Protein AF-A0A4D4MLA0-F1 (afdb_monomer_lite)

Foldseek 3Di:
DACVVDPPDQAEEEDQADVVLVVNVVSPHQAYEHEAQQFFWAHDDHGQVVRLLVLVVDPVNPHAYETEHLDDLVNQLVSVVSPHPGYDDDLLQCQAPVNVVVDDPCLNVVLCPAQLPQWDADPRGIFGDDPPDDPPPDTGRGGSNSVNNNVSCVPQNHPVRRVVSSVVSNVVSVVPDDDCFACPHPLNVQFVWGGSAEDDEDPPQQLALVNQLVCRVVGYEYEHECDQPALVSLLVSLVSNCVSQVLGAYHYDDDPPHDPNSRVSNVVSCVVSVGPGPNPPPPDDPDDDPPDDDDDDDDDDDDDDDD

Organism: Streptomyces avermitilis (NCBI:txid33903)

Structure (mmCIF, N/CA/C/O backbone):
data_AF-A0A4D4MLA0-F1
#
_entry.id   AF-A0A4D4MLA0-F1
#
loop_
_atom_site.group_PDB
_atom_site.id
_atom_site.type_symbol
_atom_site.label_atom_id
_atom_site.label_alt_id
_atom_site.label_comp_id
_atom_site.label_asym_id
_atom_site.label_entity_id
_atom_site.label_seq_id
_atom_site.pdbx_PDB_ins_code
_atom_site.Cartn_x
_atom_site.Cartn_y
_atom_site.Cartn_z
_atom_site.occupancy
_atom_site.B_iso_or_equiv
_atom_site.auth_seq_id
_atom_site.auth_comp_id
_atom_site.auth_asym_id
_atom_site.auth_atom_id
_atom_site.pdbx_PDB_model_num
ATOM 1 N N . MET A 1 1 ? 5.102 5.965 -30.347 1.00 66.56 1 MET A N 1
ATOM 2 C CA . MET A 1 1 ? 5.248 4.510 -30.502 1.00 66.56 1 MET A CA 1
ATOM 3 C C . MET A 1 1 ? 3.944 3.898 -30.041 1.00 66.56 1 MET A C 1
ATOM 5 O O . MET A 1 1 ? 3.522 4.174 -28.924 1.00 66.56 1 MET A O 1
ATOM 9 N N . HIS A 1 2 ? 3.252 3.224 -30.945 1.00 83.31 2 HIS A N 1
ATOM 10 C CA . HIS A 1 2 ? 1.935 2.640 -30.744 1.00 83.31 2 HIS A CA 1
ATOM 11 C C . HIS A 1 2 ? 2.099 1.139 -30.446 1.00 83.31 2 HIS A C 1
ATOM 13 O O . HIS A 1 2 ? 2.984 0.518 -31.027 1.00 83.31 2 HIS A O 1
ATOM 19 N N . PRO A 1 3 ? 1.276 0.512 -29.588 1.00 83.06 3 PRO A N 1
ATOM 20 C CA . PRO A 1 3 ? 1.289 -0.942 -29.394 1.00 83.06 3 PRO A CA 1
ATOM 21 C C . PRO A 1 3 ? 1.239 -1.750 -30.701 1.00 83.06 3 PRO A C 1
ATOM 23 O O . PRO A 1 3 ? 1.899 -2.779 -30.822 1.00 83.06 3 PRO A O 1
ATOM 26 N N . GLY A 1 4 ? 0.527 -1.235 -31.707 1.00 82.25 4 GLY A N 1
ATOM 27 C CA . GLY A 1 4 ? 0.477 -1.802 -33.062 1.00 82.25 4 GLY A CA 1
ATOM 28 C C . GLY A 1 4 ? 1.814 -1.830 -33.822 1.00 82.25 4 GLY A C 1
ATOM 29 O O . GLY A 1 4 ? 1.931 -2.574 -34.791 1.00 82.25 4 GLY A O 1
ATOM 30 N N . ASP A 1 5 ? 2.831 -1.090 -33.369 1.00 89.19 5 ASP A N 1
ATOM 31 C CA . ASP A 1 5 ? 4.174 -1.080 -33.966 1.00 89.19 5 ASP A CA 1
ATOM 32 C C . ASP A 1 5 ? 4.978 -2.358 -33.626 1.00 89.19 5 ASP A C 1
ATOM 34 O O . ASP A 1 5 ? 6.074 -2.557 -34.149 1.00 89.19 5 ASP A O 1
ATOM 38 N N . PHE A 1 6 ? 4.446 -3.239 -32.764 1.00 89.69 6 PHE A N 1
ATOM 39 C CA . PHE A 1 6 ? 5.121 -4.440 -32.252 1.00 89.69 6 PHE A CA 1
ATOM 40 C C . PHE A 1 6 ? 4.371 -5.742 -32.586 1.00 89.69 6 PHE A C 1
ATOM 42 O O . PHE A 1 6 ? 3.852 -6.418 -31.689 1.00 89.69 6 PHE A O 1
ATOM 49 N N . PRO A 1 7 ? 4.301 -6.139 -33.869 1.00 88.50 7 PRO A N 1
ATOM 50 C CA . PRO A 1 7 ? 3.593 -7.350 -34.266 1.00 88.50 7 PRO A CA 1
ATOM 51 C C . PRO A 1 7 ? 4.201 -8.596 -33.604 1.00 88.50 7 PRO A C 1
ATOM 53 O O . PRO A 1 7 ? 5.417 -8.763 -33.555 1.00 88.50 7 PRO A O 1
ATOM 56 N N . GLY A 1 8 ? 3.344 -9.486 -33.096 1.00 92.19 8 GLY A N 1
ATOM 57 C CA . GLY A 1 8 ? 3.759 -10.733 -32.440 1.00 92.19 8 GLY A CA 1
ATOM 58 C C . GLY A 1 8 ? 4.186 -10.591 -30.974 1.00 92.19 8 GLY A C 1
ATOM 59 O O . GLY A 1 8 ? 4.497 -11.598 -30.336 1.00 92.19 8 GLY A O 1
ATOM 60 N N . HIS A 1 9 ? 4.160 -9.380 -30.412 1.00 94.19 9 HIS A N 1
ATOM 61 C CA . HIS A 1 9 ? 4.514 -9.126 -29.017 1.00 94.19 9 HIS A CA 1
ATOM 62 C C . HIS A 1 9 ? 3.326 -8.596 -28.211 1.00 94.19 9 HIS A C 1
ATOM 64 O O . HIS A 1 9 ? 2.487 -7.851 -28.711 1.00 94.19 9 HIS A O 1
ATOM 70 N N . ARG A 1 10 ? 3.279 -8.952 -26.920 1.00 94.75 10 ARG A N 1
ATOM 71 C CA . ARG A 1 10 ? 2.377 -8.301 -25.962 1.00 94.75 10 ARG A CA 1
ATOM 72 C C . ARG A 1 10 ? 3.030 -7.022 -25.465 1.00 94.75 10 ARG A C 1
ATOM 74 O O . ARG A 1 10 ? 4.140 -7.061 -24.942 1.00 94.75 10 ARG A O 1
ATOM 81 N N . VAL A 1 11 ? 2.311 -5.917 -25.596 1.00 96.81 11 VAL A N 1
ATOM 82 C CA . VAL A 1 11 ? 2.753 -4.588 -25.167 1.00 96.81 11 VAL A CA 1
ATOM 83 C C . VAL A 1 11 ? 2.001 -4.200 -23.904 1.00 96.81 11 VAL A C 1
ATOM 85 O O . VAL A 1 11 ? 0.781 -4.040 -23.940 1.00 96.81 11 VAL A O 1
ATOM 88 N N . LEU A 1 12 ? 2.737 -4.057 -22.805 1.00 97.50 12 LEU A N 1
ATOM 89 C CA . LEU A 1 12 ? 2.236 -3.492 -21.556 1.00 97.50 12 LEU A CA 1
ATOM 90 C C . LEU A 1 12 ? 2.645 -2.022 -21.488 1.00 97.50 12 LEU A C 1
ATOM 92 O O . LEU A 1 12 ? 3.775 -1.691 -21.847 1.00 97.50 12 LEU A O 1
ATOM 96 N N . VAL A 1 13 ? 1.741 -1.151 -21.045 1.00 97.62 13 VAL A N 1
ATOM 97 C CA . VAL A 1 13 ? 1.993 0.295 -20.989 1.00 97.62 13 VAL A CA 1
ATOM 98 C C . VAL A 1 13 ? 2.048 0.760 -19.541 1.00 97.62 13 VAL A C 1
ATOM 100 O O . VAL A 1 13 ? 1.125 0.511 -18.768 1.00 97.62 13 VAL A O 1
ATOM 103 N N . GLU A 1 14 ? 3.131 1.446 -19.180 1.00 97.88 14 GLU A N 1
ATOM 104 C CA . GLU A 1 14 ? 3.248 2.135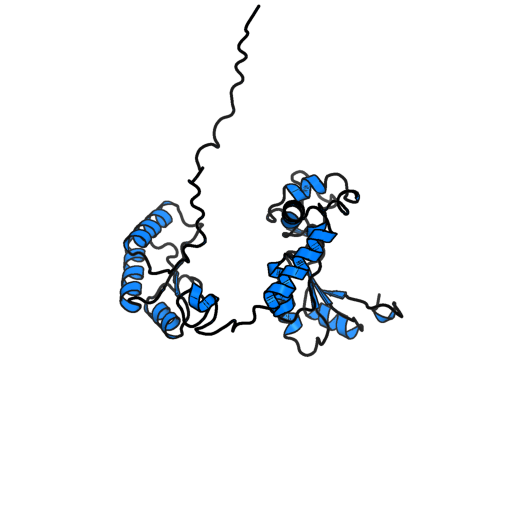 -17.896 1.00 97.88 14 GLU A CA 1
ATOM 105 C C . GLU A 1 14 ? 2.322 3.349 -17.850 1.00 97.88 14 GLU A C 1
ATOM 107 O O . GLU A 1 14 ? 2.334 4.191 -18.750 1.00 97.88 14 GLU A O 1
ATOM 112 N N . VAL A 1 15 ? 1.523 3.438 -16.789 1.00 98.38 15 VAL A N 1
ATOM 113 C CA . VAL A 1 15 ? 0.556 4.516 -16.580 1.00 98.38 15 VAL A CA 1
ATOM 114 C C . VAL A 1 15 ? 0.638 5.024 -15.150 1.00 98.38 15 VAL A C 1
ATOM 116 O O . VAL A 1 15 ? 0.723 4.241 -14.205 1.00 98.38 15 VAL A O 1
ATOM 119 N N . THR A 1 16 ? 0.583 6.343 -14.986 1.00 98.25 16 THR A N 1
ATOM 120 C CA . THR A 1 16 ? 0.604 7.006 -13.671 1.00 98.25 16 THR A CA 1
ATOM 121 C C . THR A 1 16 ? -0.755 7.580 -13.260 1.00 98.25 16 THR A C 1
ATOM 123 O O . THR A 1 16 ? -0.880 8.215 -12.215 1.00 98.25 16 THR A O 1
ATOM 126 N N . GLY A 1 17 ? -1.788 7.369 -14.080 1.00 97.81 17 GLY A N 1
ATOM 127 C CA . GLY A 1 17 ? -3.134 7.874 -13.837 1.00 97.81 17 GLY A CA 1
ATOM 128 C C . GLY A 1 17 ? -4.165 7.322 -14.819 1.00 97.81 17 GLY A C 1
ATOM 129 O O . GLY A 1 17 ? -3.825 6.753 -15.858 1.00 97.81 17 GLY A O 1
ATOM 130 N N . HIS A 1 18 ? -5.437 7.528 -14.486 1.00 97.62 18 HIS A N 1
ATOM 131 C CA . HIS A 1 18 ? -6.589 6.995 -15.219 1.00 97.62 18 HIS A CA 1
ATOM 132 C C . HIS A 1 18 ? -6.658 7.450 -16.685 1.00 97.62 18 HIS A C 1
ATOM 134 O O . HIS A 1 18 ? -6.786 6.621 -17.582 1.00 97.62 18 HIS A O 1
ATOM 140 N N . GLU A 1 19 ? -6.434 8.736 -16.970 1.00 97.19 19 GLU A N 1
ATOM 141 C CA . GLU A 1 19 ? -6.448 9.223 -18.357 1.00 97.19 19 GLU A CA 1
ATOM 142 C C . GLU A 1 19 ? -5.370 8.571 -19.238 1.00 97.19 19 GLU A C 1
ATOM 144 O O . GLU A 1 19 ? -5.579 8.348 -20.431 1.00 97.19 19 GLU A O 1
ATOM 149 N N . GLN A 1 20 ? -4.196 8.269 -18.670 1.00 97.75 20 GLN A N 1
ATOM 150 C CA . GLN A 1 20 ? -3.140 7.561 -19.399 1.00 97.75 20 GLN A CA 1
ATOM 151 C C . GLN A 1 20 ? -3.551 6.118 -19.699 1.00 97.75 20 GLN A C 1
ATOM 153 O O . GLN A 1 20 ? -3.250 5.628 -20.784 1.00 97.75 20 GLN A O 1
ATOM 158 N N . ALA A 1 21 ? -4.272 5.465 -18.783 1.00 97.94 21 ALA A N 1
ATOM 159 C CA . ALA A 1 21 ? -4.807 4.123 -18.990 1.00 97.94 21 ALA A CA 1
ATOM 160 C C . ALA A 1 21 ? -5.829 4.076 -20.133 1.00 97.94 21 ALA A C 1
ATOM 162 O O . ALA A 1 21 ? -5.703 3.225 -21.011 1.00 97.94 21 ALA A O 1
ATOM 163 N N . LEU A 1 22 ? -6.764 5.030 -20.200 1.00 97.94 22 LEU A N 1
ATOM 164 C CA . LEU A 1 22 ? -7.723 5.116 -21.310 1.00 97.94 22 LEU A CA 1
ATOM 165 C C . LEU A 1 22 ? -7.028 5.354 -22.659 1.00 97.94 22 LEU A C 1
ATOM 167 O O . LEU A 1 22 ? -7.383 4.743 -23.671 1.00 97.94 22 LEU A O 1
ATOM 171 N N . ARG A 1 23 ? -5.987 6.198 -22.681 1.00 96.69 23 ARG A N 1
ATOM 172 C CA . ARG A 1 23 ? -5.156 6.387 -23.881 1.00 96.69 23 ARG A CA 1
ATOM 173 C C . ARG A 1 23 ? -4.407 5.113 -24.269 1.00 96.69 23 ARG A C 1
ATOM 175 O O . ARG A 1 23 ? -4.341 4.801 -25.454 1.00 96.69 23 ARG A O 1
ATOM 182 N N . ALA A 1 24 ? -3.868 4.375 -23.300 1.00 96.56 24 ALA A N 1
ATOM 183 C CA . ALA A 1 24 ? -3.192 3.104 -23.541 1.00 96.56 24 ALA A CA 1
ATOM 184 C C . ALA A 1 24 ? -4.153 2.046 -24.106 1.00 96.56 24 ALA A C 1
ATOM 186 O O . ALA A 1 24 ? -3.814 1.386 -25.088 1.00 96.56 24 ALA A O 1
ATOM 187 N N . LEU A 1 25 ? -5.365 1.940 -23.552 1.00 96.25 25 LEU A N 1
ATOM 188 C CA . LEU A 1 25 ? -6.429 1.083 -24.079 1.00 96.25 25 LEU A CA 1
ATOM 189 C C . LEU A 1 25 ? -6.772 1.455 -25.526 1.00 96.25 25 LEU A C 1
ATOM 191 O O . LEU A 1 25 ? -6.767 0.595 -26.402 1.00 96.25 25 LEU A O 1
ATOM 195 N N . SER A 1 26 ? -7.001 2.744 -25.788 1.00 95.25 26 SER A N 1
ATOM 196 C CA . SER A 1 26 ? -7.340 3.249 -27.128 1.00 95.25 26 SER A CA 1
ATOM 197 C C . SER A 1 26 ? -6.231 2.981 -28.148 1.00 95.25 26 SER A C 1
ATOM 199 O O . SER A 1 26 ? -6.498 2.791 -29.331 1.00 95.25 26 SER A O 1
ATOM 201 N N . ALA A 1 27 ? -4.981 2.934 -27.683 1.00 94.88 27 ALA A N 1
ATOM 202 C CA . ALA A 1 27 ? -3.820 2.593 -28.489 1.00 94.88 27 ALA A CA 1
ATOM 203 C C . ALA A 1 27 ? -3.620 1.070 -28.674 1.00 94.88 27 ALA A C 1
ATOM 205 O O . ALA A 1 27 ? -2.666 0.641 -29.320 1.00 94.88 27 ALA A O 1
ATOM 206 N N . GLY A 1 28 ? -4.488 0.223 -28.115 1.00 94.88 28 GLY A N 1
ATOM 207 C CA . GLY A 1 28 ? -4.388 -1.234 -28.236 1.00 94.88 28 GLY A CA 1
ATOM 208 C C . GLY A 1 28 ? -3.346 -1.866 -27.310 1.00 94.88 28 GLY A C 1
ATOM 209 O O . GLY A 1 28 ? -2.698 -2.845 -27.686 1.00 94.88 28 GLY A O 1
ATOM 210 N N . ALA A 1 29 ? -3.132 -1.303 -26.117 1.00 96.75 29 ALA A N 1
ATOM 211 C CA . ALA A 1 29 ? -2.317 -1.951 -25.092 1.00 96.75 29 ALA A CA 1
ATOM 212 C C . ALA A 1 29 ? -2.896 -3.324 -24.715 1.00 96.75 29 ALA A C 1
ATOM 214 O O . ALA A 1 29 ? -4.107 -3.506 -24.639 1.00 96.75 29 ALA A O 1
ATOM 215 N N . HIS A 1 30 ? -2.017 -4.284 -24.425 1.00 97.12 30 HIS A N 1
ATOM 216 C CA . HIS A 1 30 ? -2.403 -5.630 -23.984 1.00 97.12 30 HIS A CA 1
ATOM 217 C C . HIS A 1 30 ? -2.508 -5.740 -22.455 1.00 97.12 30 HIS A C 1
ATOM 219 O O . HIS A 1 30 ? -2.868 -6.790 -21.928 1.00 97.12 30 HIS A O 1
ATOM 225 N N . GLY A 1 31 ? -2.132 -4.681 -21.741 1.00 98.06 31 GLY A N 1
ATOM 226 C CA . GLY A 1 31 ? -2.145 -4.610 -20.291 1.00 98.06 31 GLY A CA 1
ATOM 227 C C . GLY A 1 31 ? -1.475 -3.341 -19.781 1.00 98.06 31 GLY A C 1
ATOM 228 O O . GLY A 1 31 ? -0.830 -2.610 -20.539 1.00 98.06 31 GLY A O 1
ATOM 229 N N . LEU A 1 32 ? -1.639 -3.082 -18.490 1.00 98.62 32 LEU A N 1
ATOM 230 C CA . LEU A 1 32 ? -1.214 -1.842 -17.849 1.00 98.62 32 LEU A CA 1
ATOM 231 C C . LEU A 1 32 ? -0.231 -2.131 -16.719 1.00 98.62 32 LEU A C 1
ATOM 233 O O . LEU A 1 32 ? -0.432 -3.057 -15.936 1.00 98.62 32 LEU A O 1
ATOM 237 N N . ILE A 1 33 ? 0.803 -1.306 -16.600 1.00 98.50 33 ILE A N 1
ATOM 238 C CA . ILE A 1 33 ? 1.673 -1.259 -15.425 1.00 98.50 33 ILE A CA 1
ATOM 239 C C . ILE A 1 33 ? 1.316 0.018 -14.659 1.00 98.50 33 ILE A C 1
ATOM 241 O O . ILE A 1 33 ? 1.678 1.121 -15.062 1.00 98.50 33 ILE A O 1
ATOM 245 N N . ALA A 1 34 ? 0.567 -0.134 -13.570 1.00 98.44 34 ALA A N 1
ATOM 246 C CA . ALA A 1 34 ? 0.126 0.952 -12.707 1.00 98.44 34 ALA A CA 1
ATOM 247 C C . ALA A 1 34 ? 1.284 1.413 -11.816 1.00 98.44 34 ALA A C 1
ATOM 249 O O . ALA A 1 34 ? 1.655 0.729 -10.860 1.00 98.44 34 ALA A O 1
ATOM 250 N N . ARG A 1 35 ? 1.858 2.567 -12.150 1.00 98.12 35 ARG A N 1
ATOM 251 C CA . ARG A 1 35 ? 3.029 3.154 -11.495 1.00 98.12 35 ARG A CA 1
ATOM 252 C C . ARG A 1 35 ? 2.583 4.102 -10.387 1.00 98.12 35 ARG A C 1
ATOM 254 O O . ARG A 1 35 ? 2.107 5.202 -10.669 1.00 98.12 35 ARG A O 1
ATOM 261 N N . GLY A 1 36 ? 2.707 3.660 -9.138 1.00 97.62 36 GLY A N 1
ATOM 262 C CA . GLY A 1 36 ? 2.335 4.464 -7.978 1.00 97.62 36 GLY A CA 1
ATOM 263 C C . GLY A 1 36 ? 3.294 5.618 -7.713 1.00 97.62 36 GLY A C 1
ATOM 264 O O . GLY A 1 36 ? 4.460 5.592 -8.111 1.00 97.62 36 GLY A O 1
ATOM 265 N N . HIS A 1 37 ? 2.804 6.627 -6.999 1.00 97.62 37 HIS A N 1
ATOM 266 C CA . HIS A 1 37 ? 3.561 7.817 -6.618 1.00 97.62 37 HIS A CA 1
ATOM 267 C C . HIS A 1 37 ? 4.838 7.508 -5.825 1.00 97.62 37 HIS A C 1
ATOM 269 O O . HIS A 1 37 ? 5.767 8.310 -5.836 1.00 97.62 37 HIS A O 1
ATOM 275 N N . GLU A 1 38 ? 4.898 6.372 -5.135 1.00 96.19 38 GLU A N 1
ATOM 276 C CA . GLU A 1 38 ? 6.046 5.897 -4.365 1.00 96.19 38 GLU A CA 1
ATOM 277 C C . GLU A 1 38 ? 7.158 5.259 -5.220 1.00 96.19 38 GLU A C 1
ATOM 279 O O . GLU A 1 38 ? 8.280 5.141 -4.728 1.00 96.19 38 GLU A O 1
ATOM 284 N N . ALA A 1 39 ? 6.891 4.880 -6.476 1.00 96.69 39 ALA A N 1
ATOM 285 C CA . ALA A 1 39 ? 7.875 4.268 -7.376 1.00 96.69 39 ALA A CA 1
ATOM 286 C C . ALA A 1 39 ? 8.934 5.281 -7.853 1.00 96.69 39 ALA A C 1
ATOM 288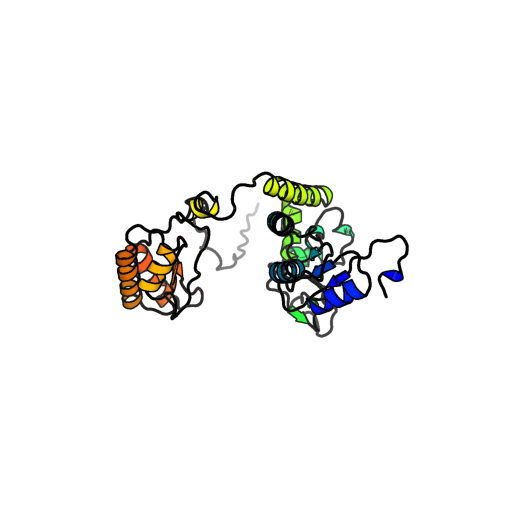 O O . ALA A 1 39 ? 8.688 6.485 -7.877 1.00 96.69 39 ALA A O 1
ATOM 289 N N . GLY A 1 40 ? 10.119 4.812 -8.254 1.00 95.88 40 GLY A N 1
ATOM 290 C CA . GLY A 1 40 ? 11.179 5.663 -8.819 1.00 95.88 40 GLY A CA 1
ATOM 291 C C . GLY A 1 40 ? 10.985 5.914 -10.310 1.00 95.88 40 GLY A C 1
ATOM 292 O O . GLY A 1 40 ? 10.629 4.983 -11.022 1.00 95.88 40 GLY A O 1
ATOM 293 N N . GLY A 1 41 ? 11.225 7.132 -10.806 1.00 95.81 41 GLY A N 1
ATOM 294 C CA . GLY A 1 41 ? 11.009 7.516 -12.213 1.00 95.81 41 GLY A CA 1
ATOM 295 C C . GLY A 1 41 ? 9.689 8.271 -12.424 1.00 95.81 41 GLY A C 1
ATOM 296 O O . GLY A 1 41 ? 9.261 8.960 -11.503 1.00 95.81 41 GLY A O 1
ATOM 297 N N . PRO A 1 42 ? 9.030 8.203 -13.600 1.00 96.31 42 PRO A N 1
ATOM 298 C CA . PRO A 1 42 ? 7.759 8.895 -13.838 1.00 96.31 42 PRO A CA 1
ATOM 299 C C . PRO A 1 42 ? 6.692 8.486 -12.822 1.00 96.31 42 PRO A C 1
ATOM 301 O O . PRO A 1 42 ? 6.487 7.286 -12.611 1.00 96.31 42 PRO A O 1
ATOM 304 N N . VAL A 1 43 ? 6.015 9.477 -12.237 1.00 96.88 43 VAL A N 1
ATOM 305 C CA . VAL A 1 43 ? 4.977 9.295 -11.212 1.00 96.88 43 VAL A CA 1
ATOM 306 C C . VAL A 1 43 ? 3.789 10.232 -11.437 1.00 96.88 43 VAL A C 1
ATOM 308 O O . VAL A 1 43 ? 3.894 11.254 -12.113 1.00 96.88 43 VAL A O 1
ATOM 311 N N . GLY A 1 44 ? 2.640 9.850 -10.886 1.00 96.44 44 GLY A N 1
ATOM 312 C CA . GLY A 1 44 ? 1.441 10.682 -10.771 1.00 96.44 44 GLY A CA 1
ATOM 313 C C . GLY A 1 44 ? 1.129 10.934 -9.300 1.00 96.44 44 GLY A C 1
ATOM 314 O O . GLY A 1 44 ? 1.933 10.604 -8.437 1.00 96.44 44 GLY A O 1
ATOM 315 N N . GLU A 1 45 ? -0.047 11.473 -9.000 1.00 96.31 45 GLU A N 1
ATOM 316 C CA . GLU A 1 45 ? -0.414 11.855 -7.625 1.00 96.31 45 GLU A CA 1
ATOM 317 C C . GLU A 1 45 ? -0.828 10.666 -6.740 1.00 96.31 45 GLU A C 1
ATOM 319 O O . GLU A 1 45 ? -0.793 10.743 -5.512 1.00 96.31 45 GLU A O 1
ATOM 324 N N . LEU A 1 46 ? -1.262 9.557 -7.347 1.00 98.00 46 LEU A N 1
ATOM 325 C CA . LEU A 1 46 ? -1.868 8.440 -6.625 1.00 98.00 46 LEU A CA 1
ATOM 326 C C . LEU A 1 46 ? -0.832 7.399 -6.213 1.00 98.00 46 LEU A C 1
ATOM 328 O O . LEU A 1 46 ? -0.018 6.957 -7.023 1.00 98.00 46 LEU A O 1
ATOM 332 N N . GLY A 1 47 ? -0.915 6.944 -4.963 1.00 97.19 47 GLY A N 1
ATOM 333 C CA . GLY A 1 47 ? -0.153 5.783 -4.508 1.00 97.19 47 GLY A CA 1
ATOM 334 C C . GLY A 1 47 ? -0.587 4.496 -5.219 1.00 97.19 47 GLY A C 1
ATOM 335 O O . GLY A 1 47 ? -1.7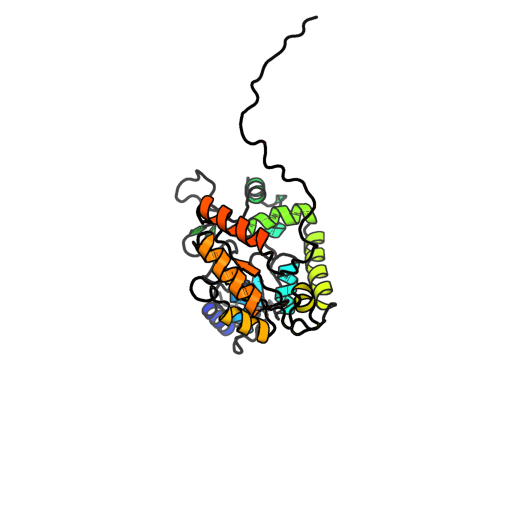26 4.402 -5.688 1.00 97.19 47 GLY A O 1
ATOM 336 N N . THR A 1 48 ? 0.288 3.487 -5.262 1.00 97.06 48 THR A N 1
ATOM 337 C CA . THR A 1 48 ? 0.084 2.253 -6.050 1.00 97.06 48 THR A CA 1
ATOM 338 C C . THR A 1 48 ? -1.274 1.609 -5.784 1.00 97.06 48 THR A C 1
ATOM 340 O O . THR A 1 48 ? -2.003 1.290 -6.719 1.00 97.06 48 THR A O 1
ATOM 343 N N . PHE A 1 49 ? -1.656 1.453 -4.512 1.00 94.94 49 PHE A N 1
ATOM 344 C CA . PHE A 1 49 ? -2.923 0.808 -4.155 1.00 94.94 49 PHE A CA 1
ATOM 345 C C . PHE A 1 49 ? -4.154 1.594 -4.604 1.00 94.94 49 PHE A C 1
ATOM 347 O O . PHE A 1 49 ? -5.121 0.984 -5.053 1.00 94.94 49 PHE A O 1
ATOM 354 N N . VAL A 1 50 ? -4.124 2.926 -4.508 1.00 96.75 50 VAL A N 1
ATOM 355 C CA . VAL A 1 50 ? -5.252 3.769 -4.930 1.00 96.75 50 VAL A CA 1
ATOM 356 C C . VAL A 1 50 ? -5.376 3.748 -6.449 1.00 96.75 50 VAL A C 1
ATOM 358 O O . VAL A 1 50 ? -6.473 3.560 -6.967 1.00 96.75 50 VAL A O 1
ATOM 361 N N . LEU A 1 51 ? -4.250 3.865 -7.159 1.00 98.25 51 LEU A N 1
ATOM 362 C CA . LEU A 1 51 ? -4.230 3.799 -8.616 1.00 98.25 51 LEU A CA 1
ATOM 363 C C . LEU A 1 51 ? -4.744 2.444 -9.116 1.00 98.25 51 LEU A C 1
ATOM 365 O O . LEU A 1 51 ? -5.633 2.406 -9.957 1.00 98.25 51 LEU A O 1
ATOM 369 N N . VAL A 1 52 ? -4.244 1.331 -8.572 1.00 98.00 52 VAL A N 1
ATOM 370 C CA . VAL A 1 52 ? -4.695 -0.017 -8.959 1.00 98.00 52 VAL A CA 1
ATOM 371 C C . VAL A 1 52 ? -6.197 -0.187 -8.730 1.00 98.00 52 VAL A C 1
ATOM 373 O O . VAL A 1 52 ? -6.888 -0.655 -9.628 1.00 98.00 52 VAL A O 1
ATOM 376 N N . GLN A 1 53 ? -6.723 0.232 -7.575 1.00 96.44 53 GLN A N 1
ATOM 377 C CA . GLN A 1 53 ? -8.162 0.159 -7.296 1.00 96.44 53 GLN A CA 1
ATOM 378 C C . GLN A 1 53 ? -8.981 0.999 -8.278 1.00 96.44 53 GLN A C 1
ATOM 380 O O . GLN A 1 53 ? -10.004 0.529 -8.766 1.00 96.44 53 GLN A O 1
ATOM 385 N N . GLN A 1 54 ? -8.527 2.216 -8.591 1.00 97.69 54 GLN A N 1
ATOM 386 C CA . GLN A 1 54 ? -9.207 3.082 -9.550 1.00 97.69 54 GLN A CA 1
ATOM 387 C C . GLN A 1 54 ? -9.255 2.453 -10.947 1.00 97.69 54 GLN A C 1
ATOM 389 O O . GLN A 1 54 ? -10.300 2.491 -11.587 1.00 97.69 54 GLN A O 1
ATOM 394 N N . LEU A 1 55 ? -8.146 1.870 -11.410 1.00 98.25 55 LEU A N 1
ATOM 395 C CA . LEU A 1 55 ? -8.083 1.232 -12.726 1.00 98.25 55 LEU A CA 1
ATOM 396 C C . LEU A 1 55 ? -8.945 -0.036 -12.787 1.00 98.25 55 LEU A C 1
ATOM 398 O O . LEU A 1 55 ? -9.657 -0.225 -13.763 1.00 98.25 55 LEU A O 1
ATOM 402 N N . LEU A 1 56 ? -8.923 -0.872 -11.744 1.00 97.62 56 LEU A N 1
ATOM 403 C CA . LEU A 1 56 ? -9.720 -2.106 -11.684 1.00 97.62 56 LEU A CA 1
ATOM 404 C C . LEU A 1 56 ? -11.227 -1.852 -11.513 1.00 97.62 56 LEU A C 1
ATOM 406 O O . LEU A 1 56 ? -12.037 -2.709 -11.858 1.00 97.62 56 LEU A O 1
ATOM 410 N N . ALA A 1 57 ? -11.617 -0.707 -10.947 1.00 96.50 57 ALA A N 1
ATOM 411 C CA . ALA A 1 57 ? -13.021 -0.337 -10.782 1.00 96.50 57 ALA A CA 1
ATOM 412 C C . ALA A 1 57 ? -13.668 0.169 -12.083 1.00 96.50 57 ALA A C 1
ATOM 414 O O . ALA A 1 57 ? -14.899 0.189 -12.183 1.00 96.50 57 ALA A O 1
ATOM 415 N N . ASP A 1 58 ? -12.864 0.590 -13.061 1.00 96.81 58 ASP A N 1
ATOM 416 C CA . ASP A 1 58 ? -13.356 1.077 -14.342 1.00 96.81 58 ASP A CA 1
ATOM 417 C C . ASP A 1 58 ? -13.694 -0.084 -15.285 1.00 96.81 58 ASP A C 1
ATOM 419 O O . ASP A 1 58 ? -12.842 -0.885 -15.661 1.00 96.81 58 ASP A O 1
ATOM 423 N N . ARG A 1 59 ? -14.959 -0.145 -15.707 1.00 93.44 59 ARG A N 1
ATOM 424 C CA . ARG A 1 59 ? -15.471 -1.185 -16.606 1.00 93.44 59 ARG A CA 1
ATOM 425 C C . ARG A 1 59 ? -15.036 -1.003 -18.057 1.00 93.44 59 ARG A C 1
ATOM 427 O O . ARG A 1 59 ? -15.155 -1.953 -18.824 1.00 93.44 59 ARG A O 1
ATOM 434 N N . GLU A 1 60 ? -14.585 0.187 -18.447 1.00 94.31 60 GLU A N 1
ATOM 435 C CA . GLU A 1 60 ? -14.012 0.413 -19.776 1.00 94.31 60 GLU A CA 1
ATOM 436 C C . GLU A 1 60 ? -12.605 -0.193 -19.881 1.00 94.31 60 GLU A C 1
ATOM 438 O O . GLU A 1 60 ? -12.195 -0.630 -20.956 1.00 94.31 60 GLU A O 1
ATOM 443 N N . LEU A 1 61 ? -11.878 -0.281 -18.761 1.00 95.12 61 LEU A N 1
ATOM 444 C CA . LEU A 1 61 ? -10.521 -0.818 -18.683 1.00 95.12 61 LEU A CA 1
ATOM 445 C C . LEU A 1 61 ? -10.518 -2.339 -18.452 1.00 95.12 61 LEU A C 1
ATOM 447 O O . LEU A 1 61 ? -10.060 -2.825 -17.420 1.00 95.12 61 LEU A O 1
ATOM 451 N N . ASP A 1 62 ? -10.956 -3.110 -19.449 1.00 92.75 62 ASP A N 1
ATOM 452 C CA . ASP A 1 62 ? -10.877 -4.584 -19.438 1.00 92.75 62 ASP A CA 1
ATOM 453 C C . ASP A 1 62 ? -9.472 -5.095 -19.827 1.00 92.75 62 ASP A C 1
ATOM 455 O O . ASP A 1 62 ? -9.278 -5.849 -20.782 1.00 92.75 62 ASP A O 1
ATOM 459 N N . LEU A 1 63 ? -8.444 -4.614 -19.120 1.00 96.75 63 LEU A N 1
ATOM 460 C CA . LEU A 1 63 ? -7.043 -4.981 -19.330 1.00 96.75 63 LEU A CA 1
ATOM 461 C C . LEU A 1 63 ? -6.416 -5.515 -18.036 1.00 96.75 63 LEU A C 1
ATOM 463 O O . LEU A 1 63 ? -6.683 -4.985 -16.958 1.00 96.75 63 LEU A O 1
ATOM 467 N N . PRO A 1 64 ? -5.508 -6.508 -18.109 1.00 98.19 64 PRO A N 1
ATOM 468 C CA . PRO A 1 64 ? -4.769 -6.947 -16.933 1.00 98.19 64 PRO A CA 1
ATOM 469 C C . PRO A 1 64 ? -3.865 -5.822 -16.408 1.00 98.19 64 PRO A C 1
ATOM 471 O O . PRO A 1 64 ? -3.110 -5.208 -17.168 1.00 98.19 64 PRO A O 1
ATOM 474 N N . VAL A 1 65 ? -3.925 -5.579 -15.096 1.00 98.69 65 VAL A N 1
ATOM 475 C CA . VAL A 1 65 ? -3.168 -4.519 -14.412 1.00 98.69 65 VAL A CA 1
ATOM 476 C C . VAL A 1 65 ? -2.100 -5.123 -13.501 1.00 98.69 65 VAL A C 1
ATOM 478 O O . VAL A 1 65 ? -2.417 -5.893 -12.594 1.00 98.69 65 VAL A O 1
ATOM 481 N N . TRP A 1 66 ? -0.839 -4.742 -13.701 1.00 98.69 66 TRP A N 1
ATOM 482 C CA . TRP A 1 66 ? 0.268 -5.028 -12.786 1.00 98.69 66 TRP A CA 1
ATOM 483 C C . TRP A 1 66 ? 0.601 -3.795 -11.953 1.00 98.69 66 TRP A C 1
ATOM 485 O O . TRP A 1 66 ? 0.746 -2.701 -12.490 1.00 98.69 66 TRP A O 1
ATOM 495 N N . ALA A 1 67 ? 0.765 -3.969 -10.646 1.00 98.38 67 ALA A N 1
ATOM 496 C CA . ALA A 1 67 ? 1.160 -2.889 -9.749 1.00 98.38 67 ALA A CA 1
ATOM 497 C C . ALA A 1 67 ? 2.685 -2.689 -9.749 1.00 98.38 67 ALA A C 1
ATOM 499 O O . ALA A 1 67 ? 3.431 -3.659 -9.611 1.00 98.38 67 ALA A O 1
ATOM 500 N N . CYS A 1 68 ? 3.156 -1.447 -9.858 1.00 97.94 68 CYS A N 1
ATOM 501 C CA . CYS A 1 68 ? 4.571 -1.085 -9.787 1.00 97.94 68 CYS A CA 1
ATOM 502 C C . CYS A 1 68 ? 4.773 0.055 -8.778 1.00 97.94 68 CYS A C 1
ATOM 504 O O . CYS A 1 68 ? 4.271 1.162 -8.973 1.00 97.94 68 CYS A O 1
ATOM 506 N N . GLY A 1 69 ? 5.506 -0.251 -7.704 1.00 95.19 69 GLY A N 1
ATOM 507 C CA . GLY A 1 69 ? 5.763 0.637 -6.568 1.00 95.19 69 GLY A CA 1
ATOM 508 C C . GLY A 1 69 ? 5.582 -0.087 -5.231 1.00 95.19 69 GLY A C 1
ATOM 509 O O . GLY A 1 69 ? 4.499 -0.574 -4.911 1.00 95.19 69 GLY A O 1
ATOM 510 N N . GLY A 1 70 ? 6.653 -0.202 -4.443 1.00 91.44 70 GLY A N 1
ATOM 511 C CA . GLY A 1 70 ? 6.593 -0.717 -3.068 1.00 91.44 70 GLY A CA 1
ATOM 512 C C . GLY A 1 70 ? 6.205 -2.193 -2.932 1.00 91.44 70 GLY A C 1
ATOM 513 O O . GLY A 1 70 ? 5.685 -2.610 -1.890 1.00 91.44 70 GLY A O 1
ATOM 514 N N . ALA A 1 71 ? 6.416 -3.006 -3.969 1.00 95.19 71 ALA A N 1
ATOM 515 C CA . ALA A 1 71 ? 5.931 -4.380 -3.998 1.00 95.19 71 ALA A CA 1
ATOM 516 C C . ALA A 1 71 ? 6.790 -5.330 -3.140 1.00 95.19 71 ALA A C 1
ATOM 518 O O . ALA A 1 71 ? 7.901 -5.712 -3.499 1.00 95.19 71 ALA A O 1
ATOM 519 N N . GLY A 1 72 ? 6.235 -5.766 -2.005 1.00 95.69 72 GLY A N 1
ATOM 520 C CA . GLY A 1 72 ? 6.723 -6.897 -1.208 1.00 95.69 72 GLY A CA 1
ATOM 521 C C . GLY A 1 72 ? 5.762 -8.097 -1.237 1.00 95.69 72 GLY A C 1
ATOM 522 O O . GLY A 1 72 ? 4.711 -8.027 -1.871 1.00 95.69 72 GLY A O 1
ATOM 523 N N . PRO A 1 73 ? 6.054 -9.191 -0.504 1.00 96.56 73 PRO A N 1
ATOM 524 C CA . PRO A 1 73 ? 5.210 -10.394 -0.481 1.00 96.56 73 PRO A CA 1
ATOM 525 C C . PRO A 1 73 ? 3.742 -10.133 -0.122 1.00 96.56 73 PRO A C 1
ATOM 527 O O . PRO A 1 73 ? 2.840 -10.646 -0.777 1.00 96.56 73 PRO A O 1
ATOM 530 N N . HIS A 1 74 ? 3.495 -9.303 0.896 1.00 94.25 74 HIS A N 1
ATOM 531 C CA . HIS A 1 74 ? 2.136 -8.969 1.330 1.00 94.25 74 HIS A CA 1
ATOM 532 C C . HIS A 1 74 ? 1.433 -8.028 0.347 1.00 94.25 74 HIS A C 1
ATOM 534 O O . HIS A 1 74 ? 0.257 -8.226 0.060 1.00 94.25 74 HIS A O 1
ATOM 540 N N . THR A 1 75 ? 2.160 -7.057 -0.215 1.00 95.06 75 THR A N 1
ATOM 541 C CA . THR A 1 75 ? 1.649 -6.174 -1.272 1.00 95.06 75 THR A CA 1
ATOM 542 C C . THR A 1 75 ? 1.226 -6.984 -2.492 1.00 95.06 75 THR A C 1
ATOM 544 O O . THR A 1 75 ? 0.121 -6.804 -2.989 1.00 95.06 75 THR A O 1
ATOM 547 N N . ALA A 1 76 ? 2.063 -7.926 -2.933 1.00 97.50 76 ALA A N 1
ATOM 548 C CA . ALA A 1 76 ? 1.764 -8.789 -4.067 1.00 97.50 76 ALA A CA 1
ATOM 549 C C . ALA A 1 76 ? 0.522 -9.649 -3.823 1.00 97.50 76 ALA A C 1
ATOM 551 O O . ALA A 1 76 ? -0.356 -9.714 -4.680 1.00 97.50 76 ALA A O 1
ATOM 552 N N . ALA A 1 77 ? 0.419 -10.259 -2.640 1.00 95.31 77 ALA A N 1
ATOM 553 C CA . ALA A 1 77 ? -0.761 -11.025 -2.258 1.00 95.31 77 ALA A CA 1
ATOM 554 C C . ALA A 1 77 ? -2.031 -10.161 -2.274 1.00 95.31 77 ALA A C 1
ATOM 556 O O . ALA A 1 77 ? -3.043 -10.580 -2.828 1.00 95.31 77 ALA A O 1
ATOM 557 N N . ALA A 1 78 ? -1.969 -8.946 -1.722 1.00 93.69 78 ALA A N 1
ATOM 558 C CA . ALA A 1 78 ? -3.098 -8.023 -1.686 1.00 93.69 78 ALA A CA 1
ATOM 559 C C . ALA A 1 78 ? -3.513 -7.538 -3.085 1.00 93.69 78 ALA A C 1
ATOM 561 O O . ALA A 1 78 ? -4.703 -7.508 -3.381 1.00 93.69 78 ALA A O 1
ATOM 562 N N . VAL A 1 79 ? -2.554 -7.203 -3.956 1.00 97.06 79 VAL A N 1
ATOM 563 C CA . VAL A 1 79 ? -2.829 -6.787 -5.342 1.00 97.06 79 VAL A CA 1
ATOM 564 C C . VAL A 1 79 ? -3.528 -7.905 -6.111 1.00 97.06 79 VAL A C 1
ATOM 566 O O . VAL A 1 79 ? -4.551 -7.655 -6.741 1.00 97.06 79 VAL A O 1
ATOM 569 N N . VAL A 1 80 ? -3.023 -9.139 -6.025 1.00 96.50 80 VAL A N 1
ATOM 570 C CA . VAL A 1 80 ? -3.618 -10.280 -6.738 1.00 96.50 80 VAL A CA 1
ATOM 571 C C . VAL A 1 80 ? -4.987 -10.643 -6.162 1.00 96.50 80 VAL A C 1
ATOM 573 O O . VAL A 1 80 ? -5.934 -10.839 -6.918 1.00 96.50 80 VAL A O 1
ATOM 576 N N . ALA A 1 81 ? -5.133 -10.674 -4.834 1.00 92.19 81 ALA A N 1
ATOM 577 C CA . ALA A 1 81 ? -6.428 -10.907 -4.192 1.00 92.19 81 ALA A CA 1
ATOM 578 C C . ALA A 1 81 ? -7.460 -9.816 -4.534 1.00 92.19 81 ALA A C 1
ATOM 580 O O . ALA A 1 81 ? -8.651 -10.101 -4.604 1.00 92.19 81 ALA A O 1
ATOM 581 N N . GLY A 1 82 ? -7.002 -8.583 -4.769 1.00 91.94 82 GLY A N 1
ATOM 582 C CA . GLY A 1 82 ? -7.822 -7.450 -5.195 1.00 91.94 82 GLY A CA 1
ATOM 583 C C . GLY A 1 82 ? -8.168 -7.421 -6.688 1.00 91.94 82 GLY A C 1
ATOM 584 O O . GLY A 1 82 ? -8.827 -6.479 -7.113 1.00 91.94 82 GLY A O 1
ATOM 585 N N . GLY A 1 83 ? -7.742 -8.414 -7.478 1.00 94.69 83 GLY A N 1
ATOM 586 C CA . GLY A 1 83 ? -8.047 -8.522 -8.912 1.00 94.69 83 GLY A CA 1
ATOM 587 C C . GLY A 1 83 ? -6.932 -8.060 -9.857 1.00 94.69 83 GLY A C 1
ATOM 588 O O . GLY A 1 83 ? -7.095 -8.134 -11.072 1.00 94.69 83 GLY A O 1
ATOM 589 N N . GLY A 1 84 ? -5.785 -7.618 -9.335 1.00 97.38 84 GLY A N 1
ATOM 590 C CA . GLY A 1 84 ? -4.613 -7.310 -10.151 1.00 97.38 84 GLY A CA 1
ATOM 591 C C . GLY A 1 84 ? -3.991 -8.566 -10.773 1.00 97.38 84 GLY A C 1
ATOM 592 O O . GLY A 1 84 ? -3.974 -9.641 -10.176 1.00 97.38 84 GLY A O 1
ATOM 593 N N . ALA A 1 85 ? -3.404 -8.422 -11.960 1.00 97.94 85 ALA A N 1
ATOM 594 C CA . ALA A 1 85 ? -2.714 -9.505 -12.662 1.00 97.94 85 ALA A CA 1
ATOM 595 C C . ALA A 1 85 ? -1.367 -9.881 -12.013 1.00 97.94 85 ALA A C 1
ATOM 597 O O . ALA A 1 85 ? -0.832 -10.966 -12.256 1.00 97.94 85 ALA A O 1
ATOM 598 N N . GLY A 1 86 ? -0.802 -8.993 -11.191 1.00 97.81 86 GLY A N 1
ATOM 599 C CA . GLY A 1 86 ? 0.431 -9.230 -10.451 1.00 97.81 86 GLY A CA 1
ATOM 600 C C . GLY A 1 86 ? 1.125 -7.940 -10.032 1.00 97.81 86 GLY A C 1
ATOM 601 O O . GLY A 1 86 ? 0.522 -6.868 -9.990 1.00 97.81 86 GLY A O 1
ATOM 602 N N . VAL A 1 87 ? 2.419 -8.050 -9.744 1.00 98.31 87 VAL A N 1
ATOM 603 C CA . VAL A 1 87 ? 3.285 -6.918 -9.397 1.00 98.31 87 VAL A CA 1
ATOM 604 C C . VAL A 1 87 ? 4.541 -6.913 -10.257 1.00 98.31 87 VAL A C 1
ATOM 606 O O . VAL A 1 87 ? 4.964 -7.962 -10.748 1.00 98.31 87 VAL A O 1
ATOM 609 N N . VAL A 1 88 ? 5.151 -5.743 -10.398 1.00 98.00 88 VAL A N 1
ATOM 610 C CA . VAL A 1 88 ? 6.488 -5.561 -10.965 1.00 98.00 88 VAL A CA 1
ATOM 611 C C . VAL A 1 88 ? 7.477 -5.420 -9.811 1.00 98.00 88 VAL A C 1
ATOM 613 O O . VAL A 1 88 ? 7.286 -4.580 -8.935 1.00 98.00 88 VAL A O 1
ATOM 616 N N . LEU A 1 89 ? 8.516 -6.259 -9.811 1.00 97.12 89 LEU A N 1
ATOM 617 C CA . LEU A 1 89 ? 9.675 -6.109 -8.933 1.00 97.12 89 LEU A CA 1
ATOM 618 C C . LEU A 1 89 ? 10.771 -5.389 -9.722 1.00 97.12 89 LEU A C 1
ATOM 620 O O . LEU A 1 89 ? 11.191 -5.876 -10.771 1.00 97.12 89 LEU A O 1
ATOM 624 N N . ASP A 1 90 ? 11.204 -4.241 -9.220 1.00 93.75 90 ASP A N 1
ATOM 625 C CA . ASP A 1 90 ? 12.187 -3.348 -9.818 1.00 93.75 90 ASP A CA 1
ATOM 626 C C . ASP A 1 90 ? 13.390 -3.152 -8.873 1.00 93.75 90 ASP A C 1
ATOM 628 O O . ASP A 1 90 ? 14.283 -4.002 -8.801 1.00 93.75 90 ASP A O 1
ATOM 632 N N . THR A 1 91 ? 13.404 -2.074 -8.090 1.00 94.38 91 THR A N 1
ATOM 633 C CA . THR A 1 91 ? 14.477 -1.680 -7.178 1.00 94.38 91 THR A CA 1
ATOM 634 C C . THR A 1 91 ? 14.710 -2.733 -6.097 1.00 94.38 91 THR A C 1
ATOM 636 O O . THR A 1 91 ? 15.835 -2.897 -5.629 1.00 94.38 91 THR A O 1
ATOM 639 N N . GLN A 1 92 ? 13.687 -3.517 -5.738 1.00 96.31 92 GLN A N 1
ATOM 640 C CA . GLN A 1 92 ? 13.808 -4.596 -4.753 1.00 96.31 92 GLN A CA 1
ATOM 641 C C . GLN A 1 92 ? 14.817 -5.670 -5.193 1.00 96.31 92 GLN A C 1
ATOM 643 O O . GLN A 1 92 ? 15.409 -6.341 -4.351 1.00 96.31 92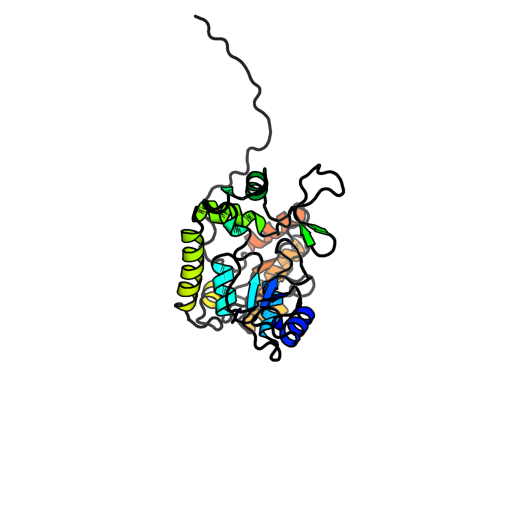 GLN A O 1
ATOM 648 N N . LEU A 1 93 ? 15.042 -5.826 -6.502 1.00 96.88 93 LEU A N 1
ATOM 649 C CA . LEU A 1 93 ? 15.985 -6.805 -7.040 1.00 96.88 93 LEU A CA 1
ATOM 650 C C . LEU A 1 93 ? 17.424 -6.282 -7.107 1.00 96.88 93 LEU A C 1
ATOM 652 O O . LEU A 1 93 ? 18.337 -7.082 -7.281 1.00 96.88 93 LEU A O 1
ATOM 656 N N . ALA A 1 94 ? 17.642 -4.973 -6.960 1.00 96.38 94 ALA A N 1
ATOM 657 C CA . ALA A 1 94 ? 18.904 -4.317 -7.302 1.00 96.38 94 ALA A CA 1
ATOM 658 C C . ALA A 1 94 ? 20.117 -4.842 -6.514 1.00 96.38 94 ALA A C 1
ATOM 660 O O . ALA A 1 94 ? 21.192 -4.985 -7.085 1.00 96.38 94 ALA A O 1
ATOM 661 N N . LEU A 1 95 ? 19.949 -5.157 -5.224 1.00 97.69 95 LEU A N 1
ATOM 662 C CA . LEU A 1 95 ? 21.023 -5.685 -4.366 1.00 97.69 95 LEU A CA 1
ATOM 663 C C . LEU A 1 95 ? 21.092 -7.220 -4.349 1.00 97.69 95 LEU A C 1
ATOM 665 O O . LEU A 1 95 ? 21.806 -7.803 -3.537 1.00 97.69 95 LEU A O 1
ATOM 669 N N . LEU A 1 96 ? 20.318 -7.908 -5.189 1.00 97.94 96 LEU A N 1
ATOM 670 C CA . LEU A 1 96 ? 20.412 -9.361 -5.303 1.00 97.94 96 LEU A CA 1
ATOM 671 C C . LEU A 1 96 ? 21.628 -9.732 -6.150 1.00 97.94 96 LEU A C 1
ATOM 673 O O . LEU A 1 96 ? 22.012 -8.993 -7.055 1.00 97.94 96 LEU A O 1
ATOM 677 N N . THR A 1 97 ? 22.218 -10.891 -5.853 1.00 96.81 97 THR A N 1
ATOM 678 C CA . THR A 1 97 ? 23.531 -11.316 -6.376 1.00 96.81 97 THR A CA 1
ATOM 679 C C . THR A 1 97 ? 23.648 -11.165 -7.897 1.00 96.81 97 THR A C 1
ATOM 681 O O . THR A 1 97 ? 24.675 -10.722 -8.403 1.00 96.81 97 THR A O 1
ATOM 684 N N . GLU A 1 98 ? 22.594 -11.514 -8.634 1.00 96.12 98 GLU A N 1
ATOM 685 C CA . GLU A 1 98 ? 22.570 -11.474 -10.096 1.00 96.12 98 GLU A CA 1
ATOM 686 C C . GLU A 1 98 ? 22.454 -10.053 -10.676 1.00 96.12 98 GLU A C 1
ATOM 688 O O . GLU A 1 98 ? 22.880 -9.826 -11.807 1.00 96.12 98 GLU A O 1
ATOM 693 N N . ALA A 1 99 ? 21.879 -9.105 -9.932 1.00 94.50 99 ALA A N 1
ATOM 694 C CA . ALA A 1 99 ? 21.624 -7.741 -10.396 1.00 94.50 99 ALA A CA 1
ATOM 695 C C . ALA A 1 99 ? 22.699 -6.745 -9.936 1.00 94.50 99 ALA A C 1
ATOM 697 O O . ALA A 1 99 ? 23.028 -5.816 -10.675 1.00 94.50 99 ALA A O 1
ATOM 698 N N . GLU A 1 100 ? 23.272 -6.952 -8.746 1.00 93.81 100 GLU A N 1
ATOM 699 C CA . GLU A 1 100 ? 24.159 -5.980 -8.101 1.00 93.81 100 GLU A CA 1
ATOM 700 C C . GLU A 1 100 ? 25.394 -5.653 -8.953 1.00 93.81 100 GLU A C 1
ATOM 702 O O . GLU A 1 100 ? 25.800 -4.494 -9.051 1.00 93.81 100 GLU A O 1
ATOM 707 N N . ALA A 1 101 ? 25.951 -6.653 -9.643 1.00 90.19 101 ALA A N 1
ATOM 708 C CA . ALA A 1 101 ? 27.128 -6.488 -10.495 1.00 90.19 101 ALA A CA 1
ATOM 709 C C . ALA A 1 101 ? 26.909 -5.527 -11.682 1.00 90.19 101 ALA A C 1
ATOM 711 O O . ALA A 1 101 ? 27.875 -4.987 -12.218 1.00 90.19 101 ALA A O 1
ATOM 712 N N . GLY A 1 102 ? 25.655 -5.322 -12.101 1.00 91.25 102 GLY A N 1
ATOM 713 C CA . GLY A 1 102 ? 25.290 -4.416 -13.191 1.00 91.25 102 GLY A CA 1
ATOM 714 C C . GLY A 1 102 ? 24.986 -2.986 -12.742 1.00 91.25 102 GLY A C 1
ATOM 715 O O . GLY A 1 102 ? 24.681 -2.140 -13.584 1.00 91.25 102 GLY A O 1
ATOM 716 N N . LEU A 1 103 ? 25.028 -2.699 -11.437 1.00 92.00 103 LEU A N 1
ATOM 717 C CA . LEU A 1 103 ? 24.652 -1.389 -10.924 1.00 92.00 103 LEU A CA 1
ATOM 718 C C . LEU A 1 103 ? 25.725 -0.321 -11.193 1.00 92.00 103 LEU A C 1
ATOM 720 O O . LEU A 1 103 ? 26.925 -0.593 -11.098 1.00 92.00 103 LEU A O 1
ATOM 724 N N . PRO A 1 104 ? 25.316 0.938 -11.443 1.00 90.56 104 PRO A N 1
ATOM 725 C CA . PRO A 1 104 ? 26.246 2.057 -11.483 1.00 90.56 104 PRO A CA 1
ATOM 726 C C . PRO A 1 104 ? 27.045 2.202 -10.179 1.00 90.56 104 PRO A C 1
ATOM 728 O O . PRO A 1 104 ? 26.577 1.871 -9.084 1.00 90.56 104 PRO A O 1
ATOM 731 N N . ALA A 1 105 ? 28.253 2.756 -10.292 1.00 88.06 105 ALA A N 1
ATOM 732 C CA . ALA A 1 105 ? 29.151 2.935 -9.158 1.00 88.06 105 ALA A CA 1
ATOM 733 C C . ALA A 1 105 ? 28.486 3.725 -8.013 1.00 88.06 105 ALA A C 1
ATOM 735 O O . ALA A 1 105 ? 27.999 4.841 -8.189 1.00 88.06 105 ALA A O 1
ATOM 736 N N . GLY A 1 106 ? 28.502 3.147 -6.810 1.00 88.56 106 GLY A N 1
ATOM 737 C CA . GLY A 1 106 ? 27.945 3.764 -5.606 1.00 88.56 106 GLY A CA 1
ATOM 738 C C . GLY A 1 106 ? 26.429 3.623 -5.437 1.00 88.56 106 GLY A C 1
ATOM 739 O O . GLY A 1 106 ? 25.921 4.070 -4.406 1.00 88.56 106 GLY A O 1
ATOM 740 N N . THR A 1 107 ? 25.717 2.986 -6.375 1.00 91.25 107 THR A N 1
ATOM 741 C CA . THR A 1 107 ? 24.283 2.691 -6.230 1.00 91.25 107 THR A CA 1
ATOM 742 C C . THR A 1 107 ? 24.028 1.680 -5.115 1.00 91.25 107 THR A C 1
ATOM 744 O O . THR A 1 107 ? 23.102 1.890 -4.337 1.00 91.25 107 THR A O 1
ATOM 747 N N . SER A 1 108 ? 24.878 0.657 -4.940 1.00 94.12 108 SER A N 1
ATOM 748 C CA . SER A 1 108 ? 24.704 -0.292 -3.828 1.00 94.12 108 SER A CA 1
ATOM 749 C C . SER A 1 108 ? 24.775 0.394 -2.461 1.00 94.12 108 SER A C 1
ATOM 751 O O . SER A 1 108 ? 23.920 0.189 -1.599 1.00 94.12 108 SER A O 1
ATOM 753 N N . VAL A 1 109 ? 25.768 1.275 -2.286 1.00 93.00 109 VAL A N 1
ATOM 754 C CA . VAL A 1 109 ? 25.963 2.050 -1.049 1.00 93.00 109 VAL A CA 1
ATOM 755 C C . VAL A 1 109 ? 24.778 2.977 -0.799 1.00 93.00 109 VAL A C 1
ATOM 757 O O . VAL A 1 109 ? 24.329 3.101 0.336 1.00 93.00 109 VAL A O 1
ATOM 760 N N . LEU A 1 110 ? 24.263 3.608 -1.859 1.00 92.31 110 LEU A N 1
ATOM 761 C CA . LEU A 1 110 ? 23.068 4.439 -1.787 1.00 92.31 110 LEU A CA 1
ATOM 762 C C . LEU A 1 110 ? 21.864 3.621 -1.309 1.00 92.31 110 LEU A C 1
ATOM 764 O O . LEU A 1 110 ? 21.306 3.958 -0.275 1.00 92.31 110 LEU A O 1
ATOM 768 N N . LEU A 1 111 ? 21.514 2.535 -2.006 1.00 94.38 111 LEU A N 1
ATOM 769 C CA . LEU A 1 111 ? 20.339 1.706 -1.704 1.00 94.38 111 LEU A CA 1
ATOM 770 C C . LEU A 1 111 ? 20.375 1.096 -0.299 1.00 94.38 111 LEU A C 1
ATOM 772 O O . LEU A 1 111 ? 19.342 0.999 0.355 1.00 94.38 111 LEU A O 1
ATOM 776 N N . THR A 1 112 ? 21.561 0.724 0.187 1.00 94.25 112 THR A N 1
ATOM 777 C CA . THR A 1 112 ? 21.736 0.168 1.540 1.00 94.25 112 THR A CA 1
ATOM 778 C C . THR A 1 112 ? 21.397 1.184 2.635 1.00 94.25 112 THR A C 1
ATOM 780 O O . THR A 1 112 ? 21.023 0.800 3.740 1.00 94.25 112 THR A O 1
ATOM 783 N N . GLY A 1 113 ? 21.548 2.479 2.343 1.00 91.56 113 GLY A N 1
ATOM 784 C CA . GLY A 1 113 ? 21.347 3.562 3.302 1.00 91.56 113 GLY A CA 1
ATOM 785 C C . GLY A 1 113 ? 19.960 4.199 3.291 1.00 91.56 113 GLY A C 1
ATOM 786 O O . GLY A 1 113 ? 19.745 5.083 4.112 1.00 91.56 113 GLY A O 1
ATOM 787 N N . LEU A 1 114 ? 19.061 3.803 2.381 1.00 92.88 114 LEU A N 1
ATOM 788 C CA . LEU A 1 114 ? 17.752 4.448 2.234 1.00 92.88 114 LEU A CA 1
ATOM 789 C C . LEU A 1 114 ? 16.744 3.974 3.280 1.00 92.88 114 LEU A C 1
ATOM 791 O O . LEU A 1 114 ? 16.648 2.777 3.563 1.00 92.88 114 LEU A O 1
ATOM 795 N N . ASP A 1 115 ? 15.919 4.903 3.761 1.00 91.62 115 ASP A N 1
ATOM 796 C CA . ASP A 1 115 ? 14.689 4.613 4.508 1.00 91.62 115 ASP A CA 1
ATOM 797 C C . ASP A 1 115 ? 13.401 5.026 3.768 1.00 91.62 115 ASP A C 1
ATOM 799 O O . ASP A 1 115 ? 12.302 4.670 4.197 1.00 91.62 115 ASP A O 1
ATOM 803 N N . GLY A 1 116 ? 13.542 5.712 2.628 1.00 89.25 116 GLY A N 1
ATOM 804 C CA . GLY A 1 116 ? 12.455 6.142 1.748 1.00 89.25 116 GLY A CA 1
ATOM 805 C C . GLY A 1 116 ? 12.080 7.618 1.904 1.00 89.25 116 GLY A C 1
ATOM 806 O O . GLY A 1 116 ? 11.406 8.174 1.030 1.00 89.25 116 GLY A O 1
ATOM 807 N N . SER A 1 117 ? 12.537 8.284 2.970 1.00 90.62 117 SER A N 1
ATOM 808 C CA . SER A 1 117 ? 12.272 9.706 3.227 1.00 90.62 117 SER A CA 1
ATOM 809 C C . SER A 1 117 ? 13.122 10.655 2.376 1.00 90.62 117 SER A C 1
ATOM 811 O O . SER A 1 117 ? 12.824 11.844 2.283 1.00 90.62 117 SER A O 1
ATOM 813 N N . GLU A 1 118 ? 14.161 10.140 1.718 1.00 92.12 118 GLU A N 1
ATOM 814 C CA . GLU A 1 118 ? 15.168 10.932 1.008 1.00 92.12 118 GLU A CA 1
ATOM 815 C C . GLU A 1 118 ? 14.771 11.296 -0.430 1.00 92.12 118 GLU A C 1
ATOM 817 O O . GLU A 1 118 ? 15.511 11.996 -1.128 1.00 92.12 118 GLU A O 1
ATOM 822 N N . THR A 1 119 ? 13.630 10.795 -0.904 1.00 94.00 119 THR A N 1
ATOM 823 C CA . THR A 1 119 ? 13.184 11.010 -2.284 1.00 94.00 119 THR A CA 1
ATOM 824 C C . THR A 1 119 ? 12.376 12.292 -2.443 1.00 94.00 119 THR A C 1
ATOM 826 O O . THR A 1 119 ? 11.635 12.710 -1.556 1.00 94.00 119 THR A O 1
ATOM 829 N N . THR A 1 120 ? 12.473 12.891 -3.624 1.00 94.25 120 THR A N 1
ATOM 830 C CA . THR A 1 120 ? 11.698 14.067 -4.030 1.00 94.25 120 THR A CA 1
ATOM 831 C C . THR A 1 120 ? 11.115 13.849 -5.424 1.00 94.25 120 THR A C 1
ATOM 833 O O . THR A 1 120 ? 11.560 12.959 -6.151 1.00 94.25 120 THR A O 1
ATOM 836 N N . VAL A 1 121 ? 10.114 14.645 -5.796 1.00 95.06 121 VAL A N 1
ATOM 837 C CA . VAL A 1 121 ? 9.562 14.663 -7.154 1.00 95.06 121 VAL A CA 1
ATOM 838 C C . VAL A 1 121 ? 10.092 15.890 -7.884 1.00 95.06 121 VAL A C 1
ATOM 840 O O . VAL A 1 121 ? 9.885 17.023 -7.458 1.00 95.06 121 VAL A O 1
ATOM 843 N N . GLU A 1 122 ? 10.763 15.659 -9.006 1.00 93.56 122 GLU A N 1
ATOM 844 C CA . GLU A 1 122 ? 11.325 16.685 -9.876 1.00 93.56 122 GLU A CA 1
ATOM 845 C C . GLU A 1 122 ? 10.772 16.487 -11.287 1.00 93.56 122 GLU A C 1
ATOM 847 O O . GLU A 1 122 ? 10.947 15.428 -11.886 1.00 93.56 122 GLU A O 1
ATOM 852 N N . ASN A 1 123 ? 10.080 17.496 -11.828 1.00 92.81 123 ASN A N 1
ATOM 853 C CA . ASN A 1 123 ? 9.491 17.447 -13.174 1.00 92.81 123 ASN A CA 1
ATOM 854 C C . ASN A 1 123 ? 8.624 16.190 -13.421 1.00 92.81 123 ASN A C 1
ATOM 856 O O . ASN A 1 123 ? 8.721 15.553 -14.470 1.00 92.81 123 ASN A O 1
ATOM 860 N N . GLY A 1 124 ? 7.806 15.806 -12.434 1.00 94.50 124 GLY A N 1
ATOM 861 C CA . GLY A 1 124 ? 6.938 14.623 -12.510 1.00 94.50 124 GLY A CA 1
ATOM 862 C C . GLY A 1 124 ? 7.673 13.282 -12.390 1.00 94.50 124 GLY A C 1
ATOM 863 O O . GLY A 1 124 ? 7.105 12.240 -12.718 1.00 94.50 124 GLY A O 1
ATOM 864 N N . ARG A 1 125 ? 8.937 13.286 -11.947 1.00 96.12 125 ARG A N 1
ATOM 865 C CA . ARG A 1 125 ? 9.733 12.074 -11.733 1.00 96.12 125 ARG A CA 1
ATOM 866 C C . ARG A 1 125 ? 10.210 11.994 -10.291 1.00 96.12 125 ARG A C 1
ATOM 868 O O . ARG A 1 125 ? 10.776 12.956 -9.779 1.00 96.12 125 ARG A O 1
ATOM 875 N N . ARG A 1 126 ? 10.019 10.853 -9.637 1.00 96.19 126 ARG A N 1
ATOM 876 C CA . ARG A 1 126 ? 10.587 10.592 -8.317 1.00 96.19 126 ARG A CA 1
ATOM 877 C C . ARG A 1 126 ? 12.049 10.187 -8.439 1.00 96.19 126 ARG A C 1
ATOM 879 O O . ARG A 1 126 ? 12.385 9.246 -9.159 1.00 96.19 126 ARG A O 1
ATOM 886 N N . VAL A 1 127 ? 12.894 10.893 -7.700 1.00 95.38 127 VAL A N 1
ATOM 887 C CA . VAL A 1 127 ? 14.343 10.705 -7.685 1.00 95.38 127 VAL A CA 1
ATOM 888 C C . VAL A 1 127 ? 14.889 10.783 -6.265 1.00 95.38 127 VAL A C 1
ATOM 890 O O . VAL A 1 127 ? 14.253 11.332 -5.362 1.00 95.38 127 VAL A O 1
ATOM 893 N N . VAL A 1 128 ? 16.109 10.284 -6.076 1.00 92.75 128 VAL A N 1
ATOM 894 C CA . VAL A 1 128 ? 16.868 10.459 -4.835 1.00 92.75 128 VAL A CA 1
ATOM 895 C C . VAL A 1 128 ? 18.051 11.398 -5.053 1.00 92.75 128 VAL A C 1
ATOM 897 O O . VAL A 1 128 ? 18.869 11.213 -5.957 1.00 92.75 128 VAL A O 1
ATOM 900 N N . ARG A 1 129 ? 18.171 12.417 -4.198 1.00 84.38 129 ARG A N 1
ATOM 901 C CA . ARG A 1 129 ? 19.283 13.373 -4.231 1.00 84.38 129 ARG A CA 1
ATOM 902 C C . ARG A 1 129 ? 20.294 13.017 -3.152 1.00 84.38 129 ARG A C 1
ATOM 904 O O . ARG A 1 129 ? 19.997 13.045 -1.960 1.00 84.38 129 ARG A O 1
ATOM 911 N N . ARG A 1 130 ? 21.534 12.724 -3.555 1.00 75.44 130 ARG A N 1
ATOM 912 C CA . ARG A 1 130 ? 22.630 12.596 -2.589 1.00 75.44 130 ARG A CA 1
ATOM 913 C C . ARG A 1 130 ? 22.906 13.969 -1.977 1.00 75.44 130 ARG A C 1
ATOM 915 O O . ARG A 1 130 ? 23.066 14.956 -2.692 1.00 75.44 130 ARG A O 1
ATOM 922 N N . ARG A 1 131 ? 23.012 14.022 -0.649 1.00 71.06 131 ARG A N 1
ATOM 923 C CA . ARG A 1 131 ? 23.381 15.242 0.076 1.00 71.06 131 ARG A CA 1
ATOM 924 C C . ARG A 1 131 ? 24.711 15.793 -0.459 1.00 71.06 131 ARG A C 1
ATOM 926 O O . ARG A 1 131 ? 25.709 15.077 -0.466 1.00 71.06 131 ARG A O 1
ATOM 933 N N . GLY A 1 132 ? 24.709 17.051 -0.902 1.00 69.19 132 GLY A N 1
ATOM 934 C CA . GLY A 1 132 ? 25.885 17.720 -1.472 1.00 69.19 132 GLY A CA 1
ATOM 935 C C . GLY A 1 132 ? 26.121 17.479 -2.969 1.00 69.19 132 GLY A C 1
ATOM 936 O O . GLY A 1 132 ? 27.162 17.888 -3.476 1.00 69.19 132 GLY A O 1
ATOM 937 N N . ALA A 1 133 ? 25.194 16.829 -3.682 1.00 72.06 133 ALA A N 1
ATOM 938 C CA . ALA A 1 133 ? 25.240 16.793 -5.142 1.00 72.06 133 ALA A CA 1
ATOM 939 C C . ALA A 1 133 ? 25.011 18.207 -5.719 1.00 72.06 133 ALA A C 1
ATOM 941 O O . ALA A 1 133 ? 24.138 18.914 -5.214 1.00 72.06 133 ALA A O 1
ATOM 942 N N . PRO A 1 134 ? 25.768 18.625 -6.751 1.00 72.62 134 PRO A N 1
ATOM 943 C CA . PRO A 1 134 ? 25.560 19.920 -7.389 1.00 72.62 134 PRO A CA 1
ATOM 944 C C . PRO A 1 134 ? 24.194 19.991 -8.081 1.00 72.62 134 PRO A C 1
ATOM 946 O O . PRO A 1 134 ? 23.678 18.982 -8.578 1.00 72.62 134 PRO A O 1
ATOM 949 N N . ASP A 1 135 ? 23.633 21.198 -8.137 1.00 70.56 135 ASP A N 1
ATOM 950 C CA . ASP A 1 135 ? 22.377 21.462 -8.837 1.00 70.56 135 ASP A CA 1
ATOM 951 C C . ASP A 1 135 ? 22.488 21.045 -10.310 1.00 70.56 135 ASP A C 1
ATOM 953 O O . ASP A 1 135 ? 23.482 21.314 -10.986 1.00 70.56 135 ASP A O 1
ATOM 957 N N . GLY A 1 136 ? 21.471 20.336 -10.805 1.00 71.00 136 GLY A N 1
ATOM 958 C CA . GLY A 1 136 ? 21.444 19.817 -12.176 1.00 71.00 136 GLY A CA 1
ATOM 959 C C . GLY A 1 136 ? 22.211 18.508 -12.405 1.00 71.00 136 GLY A C 1
ATOM 960 O O . GLY A 1 136 ? 22.136 17.963 -13.505 1.00 71.00 136 GLY A O 1
ATOM 961 N N . ALA A 1 137 ? 22.893 17.947 -11.396 1.00 76.88 137 ALA A N 1
ATOM 962 C CA . ALA A 1 137 ? 23.460 16.602 -11.518 1.00 76.88 137 ALA A CA 1
ATOM 963 C C . ALA A 1 137 ? 22.349 15.559 -11.761 1.00 76.88 137 ALA A C 1
ATOM 965 O O . ALA A 1 137 ? 21.275 15.687 -11.159 1.00 76.88 137 ALA A O 1
ATOM 966 N N . PRO A 1 138 ? 22.594 14.517 -12.582 1.00 80.31 138 PRO A N 1
ATOM 967 C CA . PRO A 1 138 ? 21.649 13.421 -12.758 1.00 80.31 138 PRO A CA 1
ATOM 968 C C . PRO A 1 138 ? 21.319 12.776 -11.410 1.00 80.31 138 PRO A C 1
ATOM 970 O O . PRO A 1 138 ? 22.220 12.356 -10.678 1.00 80.31 138 PRO A O 1
ATOM 973 N N . ALA A 1 139 ? 20.033 12.711 -11.079 1.00 88.06 139 ALA A N 1
ATOM 974 C CA . ALA A 1 139 ? 19.547 12.056 -9.874 1.00 88.06 139 ALA A CA 1
ATOM 975 C C . ALA A 1 139 ? 19.031 10.653 -10.235 1.00 88.06 139 ALA A C 1
ATOM 977 O O . ALA A 1 139 ? 18.265 10.530 -11.193 1.00 88.06 139 ALA A O 1
ATOM 978 N N . PRO A 1 140 ? 19.436 9.591 -9.514 1.00 91.19 140 PRO A N 1
ATOM 979 C CA . PRO A 1 140 ? 18.899 8.258 -9.743 1.00 91.19 140 PRO A CA 1
ATOM 980 C C . PRO A 1 140 ? 17.381 8.221 -9.546 1.00 91.19 140 PRO A C 1
ATOM 982 O O . PRO A 1 140 ? 16.856 8.745 -8.560 1.00 91.19 140 PRO A O 1
ATOM 985 N N . GLU A 1 141 ? 16.693 7.553 -10.466 1.00 93.94 141 GLU A N 1
ATOM 986 C CA . GLU A 1 141 ? 15.245 7.330 -10.440 1.00 93.94 141 GLU A CA 1
ATOM 987 C C . GLU A 1 141 ? 14.896 6.194 -9.476 1.00 93.94 141 GLU A C 1
ATOM 989 O O . GLU A 1 141 ? 14.513 5.099 -9.875 1.00 93.94 141 GLU A O 1
ATOM 994 N N . ILE A 1 142 ? 15.094 6.452 -8.186 1.00 94.94 142 ILE A N 1
ATOM 995 C CA . ILE A 1 142 ? 14.813 5.516 -7.098 1.00 94.94 142 ILE A CA 1
ATOM 996 C C . ILE A 1 142 ? 13.602 6.021 -6.318 1.00 94.94 142 ILE A C 1
ATOM 998 O O . ILE A 1 142 ? 13.501 7.210 -6.003 1.00 94.94 142 ILE A O 1
ATOM 1002 N N . GLY A 1 143 ? 12.679 5.103 -6.037 1.00 95.31 143 GLY A N 1
ATOM 1003 C CA . GLY A 1 143 ? 11.438 5.380 -5.334 1.00 95.31 143 GLY A CA 1
ATOM 1004 C C . GLY A 1 143 ? 11.596 5.436 -3.820 1.00 95.31 143 GLY A C 1
ATOM 1005 O O . GLY A 1 143 ? 12.654 5.132 -3.263 1.00 95.31 143 GLY A O 1
ATOM 1006 N N . GLN A 1 144 ? 10.508 5.793 -3.136 1.00 95.88 144 GLN A N 1
ATOM 1007 C CA . GLN A 1 144 ? 10.413 5.677 -1.674 1.00 95.88 144 GLN A CA 1
ATOM 1008 C C . GLN A 1 144 ? 10.591 4.226 -1.218 1.00 95.88 144 GLN A C 1
ATOM 1010 O O . GLN A 1 144 ? 10.950 3.965 -0.078 1.00 95.88 144 GLN A O 1
ATOM 1015 N N . ASP A 1 145 ? 10.368 3.277 -2.120 1.00 94.94 145 ASP A N 1
ATOM 1016 C CA . ASP A 1 145 ? 10.569 1.853 -1.926 1.00 94.94 145 ASP A CA 1
ATOM 1017 C C . ASP A 1 145 ? 12.025 1.387 -2.085 1.00 94.94 145 ASP A C 1
ATOM 1019 O O . ASP A 1 145 ? 12.296 0.195 -1.944 1.00 94.94 145 ASP A O 1
ATOM 1023 N N . GLY A 1 146 ? 12.982 2.297 -2.307 1.00 95.56 146 GLY A N 1
ATOM 1024 C CA . GLY A 1 146 ? 14.399 1.958 -2.458 1.00 95.56 146 GLY A CA 1
ATOM 1025 C C . GLY A 1 146 ? 14.983 1.160 -1.285 1.00 95.56 146 GLY A C 1
ATOM 1026 O O . GLY A 1 146 ? 15.817 0.278 -1.497 1.00 95.56 146 GLY A O 1
ATOM 1027 N N . PHE A 1 147 ? 14.481 1.380 -0.063 1.00 95.19 147 PHE A N 1
ATOM 1028 C CA . PHE A 1 147 ? 14.885 0.623 1.131 1.00 95.19 147 PHE A CA 1
ATOM 1029 C C . PHE A 1 147 ? 14.585 -0.886 1.024 1.00 95.19 147 PHE A C 1
ATOM 1031 O O . PHE A 1 147 ? 15.198 -1.704 1.718 1.00 95.19 147 PHE A O 1
ATOM 1038 N N . LEU A 1 148 ? 13.642 -1.288 0.161 1.00 97.06 148 LEU A N 1
ATOM 1039 C CA . LEU A 1 148 ? 13.286 -2.693 -0.030 1.00 97.06 148 LEU A CA 1
ATOM 1040 C C . LEU A 1 148 ? 14.423 -3.498 -0.657 1.00 97.06 148 LEU A C 1
ATOM 1042 O O . LEU A 1 148 ? 14.482 -4.700 -0.411 1.00 97.06 148 LEU A O 1
ATOM 1046 N N . ALA A 1 149 ? 15.344 -2.874 -1.396 1.00 97.38 149 ALA A N 1
ATOM 1047 C CA . ALA A 1 149 ? 16.488 -3.570 -1.981 1.00 97.38 149 ALA A CA 1
ATOM 1048 C C . ALA A 1 149 ? 17.328 -4.276 -0.900 1.00 97.38 149 ALA A C 1
ATOM 1050 O O . ALA A 1 149 ? 17.627 -5.466 -1.011 1.00 97.38 149 ALA A O 1
ATOM 1051 N N . ALA A 1 150 ? 17.624 -3.573 0.201 1.00 97.31 150 ALA A N 1
ATOM 1052 C CA . ALA A 1 150 ? 18.355 -4.138 1.334 1.00 97.31 150 ALA A CA 1
ATOM 1053 C C . ALA A 1 150 ? 17.549 -5.249 2.024 1.00 97.31 150 ALA A C 1
ATOM 1055 O O . ALA A 1 150 ? 18.082 -6.313 2.328 1.00 97.31 150 ALA A O 1
ATOM 1056 N N . ARG A 1 151 ? 16.235 -5.054 2.197 1.00 96.94 151 ARG A N 1
ATOM 1057 C CA . ARG A 1 151 ? 15.348 -6.062 2.805 1.00 96.94 151 ARG A CA 1
ATOM 1058 C C . ARG A 1 151 ? 15.229 -7.334 1.974 1.00 96.94 151 ARG A C 1
ATOM 1060 O O . ARG A 1 151 ? 15.151 -8.425 2.535 1.00 96.94 151 ARG A O 1
ATOM 1067 N N . PHE A 1 152 ? 15.205 -7.207 0.652 1.00 98.19 152 PHE A N 1
ATOM 1068 C CA . PHE A 1 152 ? 15.163 -8.344 -0.260 1.00 98.19 152 PHE A CA 1
ATOM 1069 C C . PHE A 1 152 ? 16.491 -9.099 -0.256 1.00 98.19 152 PHE A C 1
ATOM 1071 O O . PHE A 1 152 ? 16.483 -10.329 -0.179 1.00 98.19 152 PHE A O 1
ATOM 1078 N N . HIS A 1 153 ? 17.615 -8.380 -0.259 1.00 97.69 153 HIS A N 1
ATOM 1079 C CA . HIS A 1 153 ? 18.939 -8.976 -0.107 1.00 97.69 153 HIS A CA 1
ATOM 1080 C C . HIS A 1 153 ? 19.063 -9.756 1.208 1.00 97.69 153 HIS A C 1
ATOM 1082 O O . HIS A 1 153 ? 19.355 -10.950 1.175 1.00 97.69 153 HIS A O 1
ATOM 1088 N N . GLU A 1 154 ? 18.742 -9.131 2.347 1.00 97.50 154 GLU A N 1
ATOM 1089 C CA . GLU A 1 154 ? 18.773 -9.766 3.675 1.00 97.50 154 GLU A CA 1
ATOM 1090 C C . GLU A 1 154 ? 17.914 -11.037 3.740 1.00 97.50 154 GLU A C 1
ATOM 1092 O O . GLU A 1 154 ? 18.277 -12.007 4.406 1.00 97.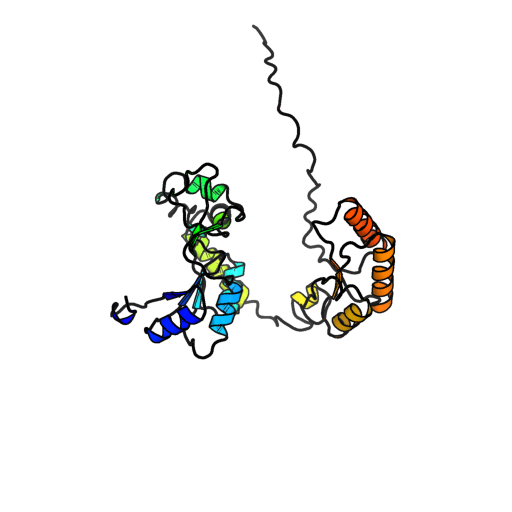50 154 GLU A O 1
ATOM 1097 N N . ARG A 1 155 ? 16.756 -11.031 3.070 1.00 97.88 155 ARG A N 1
ATOM 1098 C CA . ARG A 1 155 ? 15.789 -12.129 3.144 1.00 97.88 155 ARG A CA 1
ATOM 1099 C C . ARG A 1 155 ? 16.080 -13.276 2.177 1.00 97.88 155 ARG A C 1
ATOM 1101 O O . ARG A 1 155 ? 15.813 -14.422 2.532 1.00 97.88 155 ARG A O 1
ATOM 1108 N N . TRP A 1 156 ? 16.551 -12.988 0.965 1.00 98.31 156 TRP A N 1
ATOM 1109 C CA . TRP A 1 156 ? 16.624 -13.982 -0.115 1.00 98.31 156 TRP A CA 1
ATOM 1110 C C . TRP A 1 156 ? 17.983 -14.086 -0.810 1.00 98.31 156 TRP A C 1
ATOM 1112 O O . TRP A 1 156 ? 18.270 -15.137 -1.382 1.00 98.31 156 TRP A O 1
ATOM 1122 N N . GLY A 1 157 ? 18.803 -13.031 -0.805 1.00 97.56 157 GLY A N 1
ATOM 1123 C CA . GLY A 1 157 ? 20.141 -12.977 -1.417 1.00 97.56 157 GLY A CA 1
ATOM 1124 C C . GLY A 1 157 ? 20.210 -13.074 -2.955 1.00 97.56 157 GLY A C 1
ATOM 1125 O O . GLY A 1 157 ? 21.116 -12.504 -3.565 1.00 97.56 157 GLY A O 1
ATOM 1126 N N . THR A 1 158 ? 19.259 -13.760 -3.596 1.00 98.12 158 THR A N 1
ATOM 1127 C CA . THR A 1 158 ? 19.222 -14.038 -5.044 1.00 98.12 158 THR A CA 1
ATOM 1128 C C . THR A 1 158 ? 17.868 -13.698 -5.663 1.00 98.12 158 THR A C 1
ATOM 1130 O O . THR A 1 158 ? 16.826 -13.803 -5.004 1.00 98.12 158 THR A O 1
ATOM 1133 N N . VAL A 1 159 ? 17.868 -13.344 -6.951 1.00 97.44 159 VAL A N 1
ATOM 1134 C CA . VAL A 1 159 ? 16.652 -13.049 -7.731 1.00 97.44 159 VAL A CA 1
ATOM 1135 C C . VAL A 1 159 ? 15.730 -14.263 -7.763 1.00 97.44 159 VAL A C 1
ATOM 1137 O O . VAL A 1 159 ? 14.524 -14.132 -7.543 1.00 97.44 159 VAL A O 1
ATOM 1140 N N . HIS A 1 160 ? 16.289 -15.461 -7.964 1.00 97.62 160 HIS A N 1
ATOM 1141 C CA . HIS A 1 160 ? 15.508 -16.699 -7.975 1.00 97.62 160 HIS A CA 1
ATOM 1142 C C . HIS A 1 160 ? 14.712 -16.897 -6.676 1.00 97.62 160 HIS A C 1
ATOM 1144 O O . HIS A 1 160 ? 13.504 -17.153 -6.716 1.00 97.62 160 HIS A O 1
ATOM 1150 N N . ALA A 1 161 ? 15.378 -16.770 -5.523 1.00 98.31 161 ALA A N 1
ATOM 1151 C CA . ALA A 1 161 ? 14.744 -16.954 -4.224 1.00 98.31 161 ALA A CA 1
ATOM 1152 C C . ALA A 1 161 ? 13.711 -15.857 -3.928 1.00 98.31 161 ALA A C 1
ATOM 1154 O O . ALA A 1 161 ? 12.641 -16.167 -3.402 1.00 98.31 161 ALA A O 1
ATOM 1155 N N . ALA A 1 162 ? 13.983 -14.606 -4.314 1.00 98.19 162 ALA A N 1
ATOM 1156 C CA . ALA A 1 162 ? 13.055 -13.494 -4.128 1.00 98.19 162 ALA A CA 1
ATOM 1157 C C . ALA A 1 162 ? 11.760 -13.679 -4.933 1.00 98.19 162 ALA A C 1
ATOM 1159 O O . ALA A 1 162 ? 10.666 -13.608 -4.369 1.00 98.19 162 ALA A O 1
ATOM 1160 N N . VAL A 1 163 ? 11.865 -13.995 -6.229 1.00 97.62 163 VAL A N 1
ATOM 1161 C CA . VAL A 1 163 ? 10.695 -14.215 -7.096 1.00 97.62 163 VAL A CA 1
ATOM 1162 C C . VAL A 1 163 ? 9.859 -15.395 -6.601 1.00 97.62 163 VAL A C 1
ATOM 1164 O O . VAL A 1 163 ? 8.632 -15.290 -6.532 1.00 97.62 163 VAL A O 1
ATOM 1167 N N . ARG A 1 164 ? 10.497 -16.506 -6.203 1.00 98.12 164 ARG A N 1
ATOM 1168 C CA . ARG A 1 164 ? 9.774 -17.634 -5.600 1.00 98.12 164 ARG A CA 1
ATOM 1169 C C . ARG A 1 164 ? 9.105 -17.250 -4.288 1.00 98.12 164 ARG A C 1
ATOM 1171 O O . ARG A 1 164 ? 7.927 -17.529 -4.126 1.00 98.12 164 ARG A O 1
ATOM 1178 N N . GLY A 1 165 ? 9.808 -16.550 -3.402 1.00 98.12 165 GLY A N 1
ATOM 1179 C CA . GLY A 1 165 ? 9.259 -16.123 -2.117 1.00 98.12 165 GLY A CA 1
ATOM 1180 C C . GLY A 1 165 ? 8.041 -15.206 -2.251 1.00 98.12 165 GLY A C 1
ATOM 1181 O O . GLY A 1 165 ? 7.080 -15.355 -1.498 1.00 98.12 165 GLY A O 1
ATOM 1182 N N . VAL A 1 166 ? 8.050 -14.283 -3.217 1.00 98.19 166 VAL A N 1
ATOM 1183 C CA . VAL A 1 166 ? 6.889 -13.428 -3.513 1.00 98.19 166 VAL A CA 1
ATOM 1184 C C . VAL A 1 166 ? 5.743 -14.252 -4.104 1.00 98.19 166 VAL A C 1
ATOM 1186 O O . VAL A 1 166 ? 4.606 -14.116 -3.655 1.00 98.19 166 VAL A O 1
ATOM 1189 N N . ARG A 1 167 ? 6.026 -15.149 -5.058 1.00 97.69 167 ARG A N 1
ATOM 1190 C CA . ARG A 1 167 ? 5.015 -16.039 -5.650 1.00 97.69 167 ARG A CA 1
ATOM 1191 C C . ARG A 1 167 ? 4.356 -16.939 -4.604 1.00 97.69 167 ARG A C 1
ATOM 1193 O O . ARG A 1 167 ? 3.134 -17.060 -4.599 1.00 97.69 167 ARG A O 1
ATOM 1200 N N . ASP A 1 168 ? 5.143 -17.561 -3.737 1.00 97.44 168 ASP A N 1
ATOM 1201 C CA . ASP A 1 168 ? 4.642 -18.472 -2.710 1.00 97.44 168 ASP A CA 1
ATOM 1202 C C . ASP A 1 168 ? 3.755 -17.718 -1.714 1.00 97.44 168 ASP A C 1
ATOM 1204 O O . ASP A 1 168 ? 2.667 -18.187 -1.395 1.00 97.44 168 ASP A O 1
ATOM 1208 N N . ALA A 1 169 ? 4.134 -16.494 -1.325 1.00 95.88 169 ALA A N 1
ATOM 1209 C CA . ALA A 1 169 ? 3.300 -15.648 -0.473 1.00 95.88 169 ALA A CA 1
ATOM 1210 C C . ALA A 1 169 ? 1.941 -15.303 -1.105 1.00 95.88 169 ALA A C 1
ATOM 1212 O O . ALA A 1 169 ? 0.928 -15.306 -0.407 1.00 95.88 169 ALA A O 1
ATOM 1213 N N . VAL A 1 170 ? 1.904 -15.039 -2.417 1.00 95.88 170 VAL A N 1
ATOM 1214 C CA . VAL A 1 170 ? 0.646 -14.838 -3.155 1.00 95.88 170 VAL A CA 1
ATOM 1215 C C . VAL A 1 170 ? -0.201 -16.110 -3.111 1.00 95.88 170 VAL A C 1
ATOM 1217 O O . VAL A 1 170 ? -1.366 -16.064 -2.722 1.00 95.88 170 VAL A O 1
ATOM 1220 N N . LEU A 1 171 ? 0.379 -17.255 -3.480 1.00 95.12 171 LEU A N 1
ATOM 1221 C CA . LEU A 1 171 ? -0.343 -18.528 -3.526 1.00 95.12 171 LEU A CA 1
ATOM 1222 C C . LEU A 1 171 ? -0.859 -18.947 -2.146 1.00 95.12 171 LEU A C 1
ATOM 1224 O O . LEU A 1 171 ? -1.979 -19.440 -2.037 1.00 95.12 171 LEU A O 1
ATOM 1228 N N . ASP A 1 172 ? -0.069 -18.750 -1.096 1.00 93.12 172 ASP A N 1
ATOM 1229 C CA . ASP A 1 172 ? -0.448 -19.105 0.269 1.00 93.12 172 ASP A CA 1
ATOM 1230 C C . ASP A 1 172 ? -1.557 -18.204 0.811 1.00 93.12 172 ASP A C 1
ATOM 1232 O O . ASP A 1 172 ? -2.500 -18.706 1.427 1.00 93.12 172 ASP A O 1
ATOM 1236 N N . ALA A 1 173 ? -1.513 -16.900 0.519 1.00 89.56 173 ALA A N 1
ATOM 1237 C CA . ALA A 1 173 ? -2.592 -15.987 0.885 1.00 89.56 173 ALA A CA 1
ATOM 1238 C C . ALA A 1 173 ? -3.926 -16.412 0.249 1.00 89.56 173 ALA A C 1
ATOM 1240 O O . ALA A 1 173 ? -4.944 -16.476 0.940 1.00 89.56 173 ALA A O 1
ATOM 1241 N N . LEU A 1 174 ? -3.911 -16.795 -1.032 1.00 87.56 174 LEU A N 1
ATOM 1242 C CA . LEU A 1 174 ? -5.112 -17.210 -1.764 1.00 87.56 174 LEU A CA 1
ATOM 1243 C C . LEU A 1 174 ? -5.673 -18.571 -1.315 1.00 87.56 174 LEU A C 1
ATOM 1245 O O . LEU A 1 174 ? -6.870 -18.807 -1.456 1.00 87.56 174 LEU A O 1
ATOM 1249 N N . LYS A 1 175 ? -4.856 -19.460 -0.730 1.00 86.94 175 LYS A N 1
ATOM 1250 C CA . LYS A 1 175 ? -5.343 -20.722 -0.131 1.00 86.94 175 LYS A CA 1
ATOM 1251 C C . LYS A 1 175 ? -6.176 -20.486 1.130 1.00 86.94 175 LYS A C 1
ATOM 1253 O O . LYS A 1 175 ? -7.048 -21.287 1.447 1.00 86.94 175 LYS A O 1
ATOM 1258 N N . SER A 1 176 ? -5.900 -19.410 1.866 1.00 68.81 176 SER A N 1
ATOM 1259 C CA . SER A 1 176 ? -6.480 -19.134 3.188 1.00 68.81 176 SER A CA 1
ATOM 1260 C C . SER A 1 176 ? -7.847 -18.430 3.159 1.00 68.81 176 SER A C 1
ATOM 1262 O O . SER A 1 176 ? -8.185 -17.714 4.100 1.00 68.81 176 SER A O 1
ATOM 1264 N N . ALA A 1 177 ? -8.638 -18.628 2.098 1.00 64.81 177 ALA A N 1
ATOM 1265 C CA . ALA A 1 177 ? -9.874 -17.897 1.804 1.00 64.81 177 ALA A CA 1
ATOM 1266 C C . ALA A 1 177 ? -11.029 -18.186 2.792 1.00 64.81 177 ALA A C 1
ATOM 1268 O O . ALA A 1 177 ? -12.009 -18.852 2.469 1.00 64.81 177 ALA A O 1
ATOM 1269 N N . GLY A 1 178 ? -10.913 -17.672 4.017 1.00 73.50 178 GLY A N 1
ATOM 1270 C CA . GLY A 1 178 ? -12.046 -17.396 4.894 1.00 73.50 178 GLY A CA 1
ATOM 1271 C C . GLY A 1 178 ? -12.691 -16.047 4.546 1.00 73.50 178 GLY A C 1
ATOM 1272 O O . GLY A 1 178 ? -12.110 -15.261 3.793 1.00 73.50 178 GLY A O 1
ATOM 1273 N N . PRO A 1 179 ? -13.879 -15.742 5.092 1.00 79.62 179 PRO A N 1
ATOM 1274 C CA . PRO A 1 179 ? -14.515 -14.448 4.876 1.00 79.62 179 PRO A CA 1
ATOM 1275 C C . PRO A 1 179 ? -13.598 -13.316 5.364 1.00 79.62 179 PRO A C 1
ATOM 1277 O O . PRO A 1 179 ? -13.156 -13.305 6.516 1.00 79.62 179 PRO A O 1
ATOM 1280 N N . ALA A 1 180 ? -13.295 -12.365 4.475 1.00 80.81 180 ALA A N 1
ATOM 1281 C CA . ALA A 1 180 ? -12.480 -11.195 4.803 1.00 80.81 180 ALA A CA 1
ATOM 1282 C C . ALA A 1 180 ? -13.240 -10.192 5.682 1.00 80.81 180 ALA A C 1
ATOM 1284 O O . ALA A 1 180 ? -12.620 -9.490 6.473 1.00 80.81 180 ALA A O 1
ATOM 1285 N N . LEU A 1 181 ? -14.571 -10.152 5.557 1.00 87.12 181 LEU A N 1
ATOM 1286 C CA . LEU A 1 181 ? -15.487 -9.293 6.308 1.00 87.12 181 LEU A CA 1
ATOM 1287 C C . LEU A 1 181 ? -16.497 -10.145 7.085 1.00 87.12 181 LEU A C 1
ATOM 1289 O O . LEU A 1 181 ? -16.807 -11.264 6.681 1.00 87.12 181 LEU A O 1
ATOM 1293 N N . GLY A 1 182 ? -17.037 -9.593 8.169 1.00 88.69 182 GLY A N 1
ATOM 1294 C CA . GLY A 1 182 ? -18.034 -10.254 9.013 1.00 88.69 182 GLY A CA 1
ATOM 1295 C C . GLY A 1 182 ? -17.455 -10.853 10.300 1.00 88.69 182 GLY A C 1
ATOM 1296 O O . GLY A 1 182 ? -16.230 -10.894 10.465 1.00 88.69 182 GLY A O 1
ATOM 1297 N N . PRO A 1 183 ? -18.324 -11.317 11.218 1.00 86.88 183 PRO A N 1
ATOM 1298 C CA . PRO A 1 183 ? -17.967 -11.626 12.610 1.00 86.88 183 PRO A CA 1
ATOM 1299 C C . PRO A 1 183 ? -16.929 -12.747 12.738 1.00 86.88 183 PRO A C 1
ATOM 1301 O O . PRO A 1 183 ? -16.087 -12.723 13.635 1.00 86.88 183 PRO A O 1
ATOM 1304 N N . ASP A 1 184 ? -16.916 -13.678 11.783 1.00 86.12 184 ASP A N 1
ATOM 1305 C CA . ASP A 1 184 ? -15.971 -14.795 11.733 1.00 86.12 184 ASP A CA 1
ATOM 1306 C C . ASP A 1 184 ? -14.705 -14.496 10.915 1.00 86.12 184 ASP A C 1
ATOM 1308 O O . ASP A 1 184 ? -13.894 -15.394 10.653 1.00 86.12 184 ASP A O 1
ATOM 1312 N N . SER A 1 185 ? -14.492 -13.248 10.498 1.00 90.38 185 SER A N 1
ATOM 1313 C CA . SER A 1 185 ? -13.244 -12.872 9.840 1.00 90.38 185 SER A CA 1
ATOM 1314 C C . SER A 1 185 ? -12.075 -12.891 10.832 1.00 90.38 185 SER A C 1
ATOM 1316 O O . SER A 1 185 ? -12.226 -12.688 12.043 1.00 90.38 185 SER A O 1
ATOM 1318 N N . ALA A 1 186 ? -10.863 -13.135 10.326 1.00 86.75 186 ALA A N 1
ATOM 1319 C CA . ALA A 1 186 ? -9.661 -13.064 11.155 1.00 86.75 186 ALA A CA 1
ATOM 1320 C C . ALA A 1 186 ? -9.475 -11.665 11.771 1.00 86.75 186 ALA A C 1
ATOM 1322 O O . ALA A 1 186 ? -9.051 -11.562 12.922 1.00 86.75 186 ALA A O 1
ATOM 1323 N N . GLY A 1 187 ? -9.840 -10.609 11.033 1.00 89.25 187 GLY A N 1
ATOM 1324 C CA . GLY A 1 187 ? -9.787 -9.231 11.515 1.00 89.25 187 GLY A CA 1
ATOM 1325 C C . GLY A 1 187 ? -10.797 -8.963 12.633 1.00 89.25 187 GLY A C 1
ATOM 1326 O O . GLY A 1 187 ? -10.407 -8.453 13.678 1.00 89.25 187 GLY A O 1
ATOM 1327 N N . SER A 1 188 ? -12.050 -9.396 12.478 1.00 92.25 188 SER A N 1
ATOM 1328 C CA . SER A 1 188 ? -13.095 -9.275 13.506 1.00 92.25 188 SER A CA 1
ATOM 1329 C C . SER A 1 188 ? -12.695 -9.965 14.810 1.00 92.25 188 SER A C 1
ATOM 1331 O O . SER A 1 188 ? -12.731 -9.356 15.879 1.00 92.25 188 SER A O 1
ATOM 1333 N N . ARG A 1 189 ? -12.166 -11.196 14.736 1.00 90.44 189 ARG A N 1
ATOM 1334 C CA . ARG A 1 189 ? -11.621 -11.896 15.915 1.00 90.44 189 ARG A CA 1
ATOM 1335 C C . ARG A 1 189 ? -10.431 -11.180 16.552 1.00 90.44 189 ARG A C 1
ATOM 1337 O O . ARG A 1 189 ? -10.295 -11.204 17.775 1.00 90.44 189 ARG A O 1
ATOM 1344 N N . ALA A 1 190 ? -9.550 -10.594 15.742 1.00 89.69 190 ALA A N 1
ATOM 1345 C CA . ALA A 1 190 ? -8.381 -9.876 16.238 1.00 89.69 190 ALA A CA 1
ATOM 1346 C C . ALA A 1 190 ? -8.771 -8.578 16.961 1.00 89.69 190 ALA A C 1
ATOM 1348 O O . ALA A 1 190 ? -8.185 -8.269 17.998 1.00 89.69 190 ALA A O 1
ATOM 1349 N N . LEU A 1 191 ? -9.765 -7.855 16.439 1.00 90.69 191 LEU A N 1
ATOM 1350 C CA . LEU A 1 191 ? -10.257 -6.595 17.002 1.00 90.69 191 LEU A CA 1
ATOM 1351 C C . LEU A 1 191 ? -11.290 -6.796 18.122 1.00 90.69 191 LEU A C 1
ATOM 1353 O O . LEU A 1 191 ? -11.461 -5.913 18.959 1.00 90.69 191 LEU A O 1
ATOM 1357 N N . GLY A 1 192 ? -11.942 -7.961 18.176 1.00 90.50 192 GLY A N 1
ATOM 1358 C CA . GLY A 1 192 ? -13.055 -8.221 19.089 1.00 90.50 192 GLY A CA 1
ATOM 1359 C C . GLY A 1 192 ? -14.347 -7.517 18.669 1.00 90.50 192 GLY A C 1
ATOM 1360 O O . GLY A 1 192 ? -15.136 -7.143 19.529 1.00 90.50 192 GLY A O 1
ATOM 1361 N N . THR A 1 193 ? -14.535 -7.311 17.368 1.00 93.19 193 THR A N 1
ATOM 1362 C CA . THR A 1 193 ? -15.654 -6.574 16.767 1.00 93.19 193 THR A CA 1
ATOM 1363 C C . THR A 1 193 ? -16.369 -7.441 15.734 1.00 93.19 193 THR A C 1
ATOM 1365 O O . THR A 1 193 ? -15.842 -8.474 15.330 1.00 93.19 193 THR A O 1
ATOM 1368 N N . GLU A 1 194 ? -17.571 -7.061 15.294 1.00 93.75 194 GLU A N 1
ATOM 1369 C CA . GLU A 1 194 ? -18.296 -7.824 14.264 1.00 93.75 194 GLU A CA 1
ATOM 1370 C C . GLU A 1 194 ? -17.697 -7.605 12.871 1.00 93.75 194 GLU A C 1
ATOM 1372 O O . GLU A 1 194 ? -17.644 -8.519 12.050 1.00 93.75 194 GLU A O 1
ATOM 1377 N N . LEU A 1 195 ? -17.176 -6.409 12.609 1.00 94.50 195 LEU A N 1
ATOM 1378 C CA . LEU A 1 195 ? -16.521 -6.046 11.364 1.00 94.50 195 LEU A CA 1
ATOM 1379 C C . LEU A 1 195 ? -15.041 -5.741 11.608 1.00 94.50 195 LEU A C 1
ATOM 1381 O O . LEU A 1 195 ? -14.699 -5.112 12.613 1.00 94.50 195 LEU A O 1
ATOM 1385 N N . PRO A 1 196 ? -14.148 -6.087 10.664 1.00 93.31 196 PRO A N 1
ATOM 1386 C CA . PRO A 1 196 ? -12.730 -5.753 10.737 1.00 93.31 196 PRO A CA 1
ATOM 1387 C C . PRO A 1 196 ? -12.480 -4.287 10.332 1.00 93.31 196 PRO A C 1
ATOM 1389 O O . PRO A 1 196 ? -11.559 -3.986 9.575 1.00 93.31 196 PRO A O 1
ATOM 1392 N N . VAL A 1 197 ? -13.339 -3.374 10.789 1.00 94.50 197 VAL A N 1
ATOM 1393 C CA . VAL A 1 197 ? -13.331 -1.951 10.445 1.00 94.50 197 VAL A CA 1
ATOM 1394 C C . VAL A 1 197 ? -12.917 -1.160 11.673 1.00 94.50 197 VAL A C 1
ATOM 1396 O O . VAL A 1 197 ? -13.468 -1.339 12.757 1.00 94.50 197 VAL A O 1
ATOM 1399 N N . VAL A 1 198 ? -11.951 -0.265 11.490 1.00 95.06 198 VAL A N 1
ATOM 1400 C CA . VAL A 1 198 ? -11.492 0.657 12.527 1.00 95.06 198 VAL A CA 1
ATOM 1401 C C . VAL A 1 198 ? -11.826 2.071 12.082 1.00 95.06 198 VAL A C 1
ATOM 1403 O O . VAL A 1 198 ? -11.360 2.522 11.036 1.00 95.06 198 VAL A O 1
ATOM 1406 N N . GLN A 1 199 ? -12.618 2.782 12.877 1.00 95.50 199 GLN A N 1
ATOM 1407 C CA . GLN A 1 199 ? -12.826 4.211 12.684 1.00 95.50 199 GLN A CA 1
ATOM 1408 C C . GLN A 1 199 ? -11.607 4.948 13.248 1.00 95.50 199 GLN A C 1
ATOM 1410 O O . GLN A 1 199 ? -11.328 4.870 14.441 1.00 95.50 199 GLN A O 1
ATOM 1415 N N . GLY A 1 200 ? -10.852 5.634 12.387 1.00 92.50 200 GLY A N 1
ATOM 1416 C CA . GLY A 1 200 ? -9.628 6.339 12.782 1.00 92.50 200 GLY A CA 1
ATOM 1417 C C . GLY A 1 200 ? -9.911 7.644 13.539 1.00 92.50 200 GLY A C 1
ATOM 1418 O O . GLY A 1 200 ? -10.867 8.335 13.194 1.00 92.50 200 GLY A O 1
ATOM 1419 N N . PRO A 1 201 ? -9.090 8.024 14.534 1.00 92.38 201 PRO A N 1
ATOM 1420 C CA . PRO A 1 201 ? -9.345 9.189 15.380 1.00 92.38 201 PRO A CA 1
ATOM 1421 C C . PRO A 1 201 ? -9.344 10.501 14.577 1.00 92.38 201 PRO A C 1
ATOM 1423 O O . PRO A 1 201 ? -8.381 10.807 13.876 1.00 92.38 201 PRO A O 1
ATOM 1426 N N . MET A 1 202 ? -10.403 11.302 14.721 1.00 90.50 202 MET A N 1
ATOM 1427 C CA . MET A 1 202 ? -10.601 12.579 14.034 1.00 90.50 202 MET A CA 1
ATOM 1428 C C . MET A 1 202 ? -10.988 13.681 15.028 1.00 90.50 202 MET A C 1
ATOM 1430 O O . MET A 1 202 ? -12.073 13.668 15.606 1.00 90.50 202 MET A O 1
ATOM 1434 N N . THR A 1 203 ? -10.105 14.662 15.216 1.00 88.06 203 THR A N 1
ATOM 1435 C CA . THR A 1 203 ? -10.344 15.829 16.083 1.00 88.06 203 THR A CA 1
ATOM 1436 C C . THR A 1 203 ? -11.628 16.567 15.683 1.00 88.06 203 THR A C 1
ATOM 1438 O O . THR A 1 203 ? -11.798 16.875 14.503 1.00 88.06 203 THR A O 1
ATOM 1441 N N . ARG A 1 204 ? -12.492 16.907 16.656 1.00 86.69 204 ARG A N 1
ATOM 1442 C CA . ARG A 1 204 ? -13.832 17.515 16.469 1.00 86.69 204 ARG A CA 1
ATOM 1443 C C . ARG A 1 204 ? -14.888 16.622 15.810 1.00 86.69 204 ARG A C 1
ATOM 1445 O O . ARG A 1 204 ? -15.945 17.120 15.432 1.00 86.69 204 ARG A O 1
ATOM 1452 N N . VAL A 1 205 ? -14.602 15.333 15.638 1.00 88.44 205 VAL A N 1
ATOM 1453 C CA . VAL A 1 205 ? -15.558 14.349 15.109 1.00 88.44 205 VAL A CA 1
ATOM 1454 C C . VAL A 1 205 ? -15.663 13.173 16.071 1.00 88.44 205 VAL A C 1
ATOM 1456 O O . VAL A 1 205 ? -16.733 12.899 16.603 1.00 88.44 205 VAL A O 1
ATOM 1459 N N . SER A 1 206 ? -14.543 12.502 16.346 1.00 90.31 206 SER A N 1
ATOM 1460 C CA . SER A 1 206 ? -14.484 11.344 17.239 1.00 90.31 206 SER A CA 1
ATOM 1461 C C . SER A 1 206 ? -13.995 11.694 18.644 1.00 90.31 206 SER A C 1
ATOM 1463 O O . SER A 1 206 ? -13.375 10.883 19.319 1.00 90.31 206 SER A O 1
ATOM 1465 N N . ASP A 1 207 ? -14.275 12.908 19.111 1.00 89.12 207 ASP A N 1
ATOM 1466 C CA . ASP A 1 207 ? -14.055 13.358 20.492 1.00 89.12 207 ASP A CA 1
ATOM 1467 C C . ASP A 1 207 ? -15.332 13.266 21.353 1.00 89.12 207 ASP A C 1
ATOM 1469 O O . ASP A 1 207 ? -15.410 13.829 22.446 1.00 89.12 207 ASP A O 1
ATOM 1473 N N . GLN A 1 208 ? -16.339 12.524 20.876 1.00 92.25 208 GLN A N 1
ATOM 1474 C CA . GLN A 1 208 ? -17.636 12.361 21.529 1.00 92.25 208 GLN A CA 1
ATOM 1475 C C . GLN A 1 208 ? -17.970 10.887 21.774 1.00 92.25 208 GLN A C 1
ATOM 1477 O O . GLN A 1 208 ? -17.942 10.064 20.858 1.00 92.25 208 GLN A O 1
ATOM 1482 N N . ALA A 1 209 ? -18.380 10.570 23.005 1.00 94.38 209 ALA A N 1
ATOM 1483 C CA . ALA A 1 209 ? -18.765 9.215 23.407 1.00 94.38 209 ALA A CA 1
ATOM 1484 C C . ALA A 1 209 ? -19.948 8.658 22.591 1.00 94.38 209 ALA A C 1
ATOM 1486 O O . ALA A 1 209 ? -19.956 7.478 22.257 1.00 94.38 209 ALA A O 1
ATOM 1487 N N . ALA A 1 210 ? -20.917 9.506 22.225 1.00 95.19 210 ALA A N 1
ATOM 1488 C CA . ALA A 1 210 ? -22.076 9.095 21.429 1.00 95.19 210 ALA A CA 1
ATOM 1489 C C . ALA A 1 210 ? -21.674 8.597 20.032 1.00 95.19 210 ALA A C 1
ATOM 1491 O O . ALA A 1 210 ? -22.172 7.576 19.575 1.00 95.19 210 ALA A O 1
ATOM 1492 N N . PHE A 1 211 ? -20.714 9.263 19.383 1.00 96.06 211 PHE A N 1
ATOM 1493 C CA . PHE A 1 211 ? -20.205 8.816 18.088 1.00 96.06 211 PHE A CA 1
ATOM 1494 C C . PHE A 1 211 ? -19.485 7.465 18.198 1.00 96.06 211 PHE A C 1
ATOM 1496 O O . PHE A 1 211 ? -19.693 6.581 17.371 1.00 96.06 211 PHE A O 1
ATOM 1503 N N . ALA A 1 212 ? -18.687 7.265 19.252 1.00 96.25 212 ALA A N 1
ATOM 1504 C CA . ALA A 1 212 ? -18.056 5.973 19.509 1.00 96.25 212 ALA A CA 1
ATOM 1505 C C . ALA A 1 212 ? -19.088 4.858 19.761 1.00 96.25 212 ALA A C 1
ATOM 1507 O O . ALA A 1 212 ? -18.894 3.736 19.291 1.00 96.25 212 ALA A O 1
ATOM 1508 N N . ALA A 1 213 ? -20.189 5.166 20.454 1.00 96.44 213 ALA A N 1
ATOM 1509 C CA . ALA A 1 213 ? -21.278 4.220 20.678 1.00 96.44 213 ALA A CA 1
ATOM 1510 C C . ALA A 1 213 ? -21.956 3.814 19.359 1.00 96.44 213 ALA A C 1
ATOM 1512 O O . ALA A 1 213 ? -22.171 2.626 19.143 1.00 96.44 213 ALA A O 1
ATOM 1513 N N . GLU A 1 214 ? -22.202 4.760 18.446 1.00 97.44 214 GLU A N 1
ATOM 1514 C CA . GLU A 1 214 ? -22.749 4.468 17.111 1.00 97.44 214 GLU A CA 1
ATOM 1515 C C . GLU A 1 214 ? -21.820 3.574 16.281 1.00 97.44 214 GLU A C 1
ATOM 1517 O O . GLU A 1 214 ? -22.259 2.581 15.702 1.00 97.44 214 GLU A O 1
ATOM 1522 N N . VAL A 1 215 ? -20.518 3.874 16.254 1.00 96.75 215 VAL A N 1
ATOM 1523 C CA . VAL A 1 215 ? -19.522 3.054 15.540 1.00 96.75 215 VAL A CA 1
ATOM 1524 C C . VAL A 1 215 ? -19.471 1.633 16.111 1.00 96.75 215 VAL A C 1
ATOM 1526 O O . VAL A 1 215 ? -19.489 0.663 15.352 1.00 96.75 215 VAL A O 1
ATOM 1529 N N . SER A 1 216 ? -19.445 1.506 17.442 1.00 95.94 216 SER A N 1
ATOM 1530 C CA . SER A 1 216 ? -19.456 0.206 18.117 1.00 95.94 216 SER A CA 1
ATOM 1531 C C . SER A 1 216 ? -20.763 -0.553 17.883 1.00 95.94 216 SER A C 1
ATOM 1533 O O . SER A 1 216 ? -20.726 -1.769 17.713 1.00 95.94 216 SER A O 1
ATOM 1535 N N . GLY A 1 217 ? -21.905 0.139 17.867 1.00 95.94 217 GLY A N 1
ATOM 1536 C CA . GLY A 1 217 ? -23.227 -0.445 17.629 1.00 95.94 217 GLY A CA 1
ATOM 1537 C C . GLY A 1 217 ? -23.398 -1.002 16.215 1.00 95.94 217 GLY A C 1
ATOM 1538 O O . GLY A 1 217 ? -24.155 -1.947 16.022 1.00 95.94 217 GLY A O 1
ATOM 1539 N N . HIS A 1 218 ? -22.639 -0.481 15.247 1.00 96.12 218 HIS A N 1
ATOM 1540 C CA . HIS A 1 218 ? -22.550 -1.015 13.883 1.00 96.12 218 HIS A CA 1
ATOM 1541 C C . HIS A 1 218 ? -21.384 -2.004 13.698 1.00 96.12 218 HIS A C 1
ATOM 1543 O O . HIS A 1 218 ? -21.000 -2.321 12.571 1.00 96.12 218 HIS A O 1
ATOM 1549 N N . GLY A 1 219 ? -20.800 -2.489 14.798 1.00 94.38 219 GLY A N 1
ATOM 1550 C CA . GLY A 1 219 ? -19.845 -3.589 14.780 1.00 94.38 219 GLY A CA 1
ATOM 1551 C C . GLY A 1 219 ? -18.408 -3.211 14.421 1.00 94.38 219 GLY A C 1
ATOM 1552 O O . GLY A 1 219 ? -17.607 -4.115 14.197 1.00 94.38 219 GLY A O 1
ATOM 1553 N N . ALA A 1 220 ? -18.053 -1.925 14.362 1.00 95.75 220 ALA A N 1
ATOM 1554 C CA . ALA A 1 220 ? -16.690 -1.454 14.097 1.00 95.75 220 ALA A CA 1
ATOM 1555 C C . ALA A 1 220 ? -15.957 -1.039 15.389 1.00 95.75 220 ALA A C 1
ATOM 1557 O O . ALA A 1 220 ? -16.574 -0.839 16.431 1.00 95.75 220 ALA A O 1
ATOM 1558 N N . LEU A 1 221 ? -14.628 -0.894 15.329 1.00 96.19 221 LEU A N 1
ATOM 1559 C CA . LEU A 1 221 ? -13.798 -0.451 16.455 1.00 96.19 221 LEU A CA 1
ATOM 1560 C C . LEU A 1 221 ? -13.650 1.086 16.454 1.00 96.19 221 LEU A C 1
ATOM 1562 O O . LEU A 1 221 ? -12.962 1.613 15.571 1.00 96.19 221 LEU A O 1
ATOM 1566 N N . PRO A 1 222 ? -14.233 1.820 17.421 1.00 96.94 222 PRO A N 1
ATOM 1567 C CA . PRO A 1 222 ? -14.080 3.271 17.507 1.00 96.94 222 PRO A CA 1
ATOM 1568 C C . PRO A 1 222 ? -12.739 3.695 18.110 1.00 96.94 222 PRO A C 1
ATOM 1570 O O . PRO A 1 222 ? -12.229 3.051 19.032 1.00 96.94 222 PRO A O 1
ATOM 1573 N N . PHE A 1 223 ? -12.207 4.830 17.645 1.00 96.38 223 PHE A N 1
ATOM 1574 C CA . PHE A 1 223 ? -11.081 5.518 18.281 1.00 96.38 223 PHE A CA 1
ATOM 1575 C C . PHE A 1 223 ? -11.432 6.956 18.661 1.00 96.38 223 PHE A C 1
ATOM 1577 O O . PHE A 1 223 ? -11.781 7.790 17.819 1.00 96.38 223 PHE A O 1
ATOM 1584 N N . ILE A 1 224 ? -11.229 7.272 19.940 1.00 96.31 224 ILE A N 1
ATOM 1585 C CA . ILE A 1 224 ? -11.400 8.620 20.470 1.00 96.31 224 ILE A CA 1
ATOM 1586 C C . ILE A 1 224 ? -10.200 9.496 20.116 1.00 96.31 224 ILE A C 1
ATOM 1588 O O . ILE A 1 224 ? -9.061 9.128 20.401 1.00 96.31 224 ILE A O 1
ATOM 1592 N N . ALA A 1 225 ? -10.435 10.671 19.537 1.00 94.31 225 ALA A N 1
ATOM 1593 C CA . ALA A 1 225 ? -9.386 11.658 19.300 1.00 94.31 225 ALA A CA 1
ATOM 1594 C C . ALA A 1 225 ? -9.182 12.546 20.535 1.00 94.31 225 ALA A C 1
ATOM 1596 O O . ALA A 1 225 ? -10.107 13.239 20.950 1.00 94.31 225 ALA A O 1
ATOM 1597 N N . LEU A 1 226 ? -7.964 12.572 21.088 1.00 92.12 226 LEU A N 1
ATOM 1598 C CA . LEU A 1 226 ? -7.625 13.475 22.200 1.00 92.12 226 LEU A CA 1
ATOM 1599 C C . LEU A 1 226 ? -7.117 14.843 21.748 1.00 92.12 226 LEU A C 1
ATOM 1601 O O . LEU A 1 226 ? -7.026 15.755 22.560 1.00 92.12 226 LEU A O 1
ATOM 1605 N N . ALA A 1 227 ? -6.761 15.005 20.472 1.00 89.56 227 ALA A N 1
ATOM 1606 C CA . ALA A 1 227 ? -6.225 16.257 19.942 1.00 89.56 227 ALA A CA 1
ATOM 1607 C C . ALA A 1 227 ? -5.121 16.853 20.852 1.00 89.56 227 ALA A C 1
ATOM 1609 O O . ALA A 1 227 ? -4.177 16.154 21.223 1.00 89.56 227 ALA A O 1
ATOM 1610 N N . LEU A 1 228 ? -5.248 18.133 21.219 1.00 89.50 228 LEU A N 1
ATOM 1611 C CA . LEU A 1 228 ? -4.374 18.842 22.162 1.00 89.50 228 LEU A CA 1
ATOM 1612 C C . LEU A 1 228 ? -5.003 18.969 23.564 1.00 89.50 228 LEU A C 1
ATOM 1614 O O . LEU A 1 228 ? -4.691 19.897 24.305 1.00 89.50 228 LEU A O 1
ATOM 1618 N N . SER A 1 229 ? -5.920 18.069 23.928 1.00 88.56 229 SER A N 1
ATOM 1619 C CA . SER A 1 229 ? -6.576 18.076 25.236 1.00 88.56 229 SER A CA 1
ATOM 1620 C C . SER A 1 229 ? -5.582 17.841 26.373 1.00 88.56 229 SER A C 1
ATOM 1622 O O . SER A 1 229 ? -4.784 16.905 26.321 1.00 88.56 229 SER A O 1
ATOM 1624 N N . GLY A 1 230 ? -5.684 18.650 27.431 1.00 91.94 230 GLY A N 1
ATOM 1625 C CA . GLY A 1 230 ? -4.988 18.414 28.700 1.00 91.94 230 GLY A CA 1
ATOM 1626 C C . GLY A 1 230 ? -5.579 17.242 29.499 1.00 91.94 230 GLY A C 1
ATOM 1627 O O . GLY A 1 230 ? -6.536 16.591 29.063 1.00 91.94 230 GLY A O 1
ATOM 1628 N N . ALA A 1 231 ? -5.035 16.987 30.695 1.00 93.38 231 ALA A N 1
ATOM 1629 C CA . ALA A 1 231 ? -5.416 15.851 31.547 1.00 93.38 231 ALA A CA 1
ATOM 1630 C C . ALA A 1 231 ? -6.922 15.802 31.875 1.00 93.38 231 ALA A C 1
ATOM 1632 O O . ALA A 1 231 ? -7.566 14.779 31.657 1.00 93.38 231 ALA A O 1
ATOM 1633 N N . GLU A 1 232 ? -7.496 16.915 32.341 1.00 94.56 232 GLU A N 1
ATOM 1634 C CA . GLU A 1 232 ? -8.907 17.013 32.756 1.00 94.56 232 GLU A CA 1
ATOM 1635 C C . GLU A 1 232 ? -9.887 16.706 31.614 1.00 94.56 232 GLU A C 1
ATOM 1637 O O . GLU A 1 232 ? -10.802 15.887 31.748 1.00 94.56 232 GLU A O 1
ATOM 1642 N N . GLN A 1 233 ? -9.669 17.322 30.447 1.00 93.31 233 GLN A N 1
ATOM 1643 C CA . GLN A 1 233 ? -10.511 17.092 29.274 1.00 93.31 233 GLN A CA 1
ATOM 1644 C C . GLN A 1 233 ? -10.366 15.652 28.768 1.00 93.31 233 GLN A C 1
ATOM 1646 O O . GLN A 1 233 ? -11.368 15.015 28.445 1.00 93.31 233 GLN A O 1
ATOM 1651 N N . THR A 1 234 ? -9.139 15.120 28.766 1.00 94.44 234 THR A N 1
ATOM 1652 C CA . THR A 1 234 ? -8.872 13.720 28.416 1.00 94.44 234 THR A CA 1
ATOM 1653 C C . THR A 1 234 ? -9.640 12.779 29.337 1.00 94.44 234 THR A C 1
ATOM 1655 O O . THR A 1 234 ? -10.369 11.915 28.854 1.00 94.44 234 THR A O 1
ATOM 1658 N N . ARG A 1 235 ? -9.552 12.975 30.658 1.00 96.44 235 ARG A N 1
ATOM 1659 C CA . ARG A 1 235 ? -10.270 12.153 31.642 1.00 96.44 235 ARG A CA 1
ATOM 1660 C C . ARG A 1 235 ? -11.770 12.187 31.393 1.00 96.44 235 ARG A C 1
ATOM 1662 O O . ARG A 1 235 ? -12.382 11.134 31.248 1.00 96.44 235 ARG A O 1
ATOM 1669 N N . THR A 1 236 ? -12.326 13.386 31.232 1.00 95.50 236 THR A N 1
ATOM 1670 C CA . THR A 1 236 ? -13.759 13.585 30.989 1.00 95.50 236 THR A CA 1
ATOM 1671 C C . THR A 1 236 ? -14.249 12.811 29.762 1.00 95.50 236 THR A C 1
ATOM 1673 O O . THR A 1 236 ? -15.268 12.125 29.827 1.00 95.50 236 THR A O 1
ATOM 1676 N N . VAL A 1 237 ? -13.544 12.907 28.629 1.00 94.81 237 VAL A N 1
ATOM 1677 C CA . VAL A 1 237 ? -13.956 12.229 27.388 1.00 94.81 237 VAL A CA 1
ATOM 1678 C C . VAL A 1 237 ? -13.829 10.711 27.520 1.00 94.81 237 VAL A C 1
ATOM 1680 O O . VAL A 1 237 ? -14.729 9.977 27.107 1.00 94.81 237 VAL A O 1
ATOM 1683 N N . LEU A 1 238 ? -12.737 10.225 28.111 1.00 95.44 238 LEU A N 1
ATOM 1684 C CA . LEU A 1 238 ? -12.480 8.793 28.246 1.00 95.44 238 LEU A CA 1
ATOM 1685 C C . LEU A 1 238 ? -13.429 8.118 29.249 1.00 95.44 238 LEU A C 1
ATOM 1687 O O . LEU A 1 238 ? -13.877 7.004 28.989 1.00 95.44 238 LEU A O 1
ATOM 1691 N N . GLU A 1 239 ? -13.785 8.782 30.352 1.00 95.88 239 GLU A N 1
ATOM 1692 C CA . GLU A 1 239 ? -14.781 8.279 31.309 1.00 95.88 239 GLU A CA 1
ATOM 1693 C C . GLU A 1 239 ? -16.169 8.215 30.675 1.00 95.88 239 GLU A C 1
ATOM 1695 O O . GLU A 1 239 ? -16.790 7.157 30.691 1.00 95.88 239 GLU A O 1
ATOM 1700 N N . ARG A 1 240 ? -16.607 9.285 29.997 1.00 96.00 240 ARG A N 1
ATOM 1701 C CA . ARG A 1 240 ? -17.879 9.278 29.251 1.00 96.00 240 ARG A CA 1
ATOM 1702 C C . ARG A 1 240 ? -17.926 8.177 28.194 1.00 96.00 240 ARG A C 1
ATOM 1704 O O . ARG A 1 240 ? -18.968 7.561 28.001 1.00 96.00 240 ARG A O 1
ATOM 1711 N N . THR A 1 241 ? -16.810 7.932 27.509 1.00 96.12 241 THR A N 1
ATOM 1712 C CA . THR A 1 241 ? -16.717 6.871 26.496 1.00 96.12 241 THR A CA 1
ATOM 1713 C C . THR A 1 241 ? -16.800 5.493 27.139 1.00 96.12 241 THR A C 1
ATOM 1715 O O . THR A 1 241 ? -17.580 4.659 26.691 1.00 96.12 241 THR A O 1
ATOM 1718 N N . ARG A 1 242 ? -16.051 5.254 28.221 1.00 95.38 242 ARG A N 1
ATOM 1719 C CA . ARG A 1 242 ? -16.134 4.004 28.986 1.00 95.38 242 ARG A CA 1
ATOM 1720 C C . ARG A 1 242 ? -17.563 3.741 29.456 1.00 95.38 242 ARG A C 1
ATOM 1722 O O . ARG A 1 242 ? -18.044 2.624 29.309 1.00 95.38 242 ARG A O 1
ATOM 1729 N N . ASP A 1 243 ? -18.227 4.755 29.994 1.00 95.56 243 ASP A N 1
ATOM 1730 C CA . ASP A 1 243 ? -19.574 4.612 30.537 1.00 95.56 243 ASP A CA 1
ATOM 1731 C C . ASP A 1 243 ? -20.605 4.344 29.421 1.00 95.56 243 ASP A C 1
ATOM 1733 O O . ASP A 1 243 ? -21.522 3.551 29.616 1.00 95.56 243 ASP A O 1
ATOM 1737 N N . ALA A 1 244 ? -20.423 4.928 28.229 1.00 95.56 244 ALA A N 1
ATOM 1738 C CA . ALA A 1 244 ? -21.289 4.695 27.071 1.00 95.56 244 ALA A CA 1
ATOM 1739 C C . ALA A 1 244 ? -21.084 3.320 26.404 1.00 95.56 244 ALA A C 1
ATOM 1741 O O . ALA A 1 244 ? -22.047 2.723 25.931 1.00 95.56 244 ALA A O 1
ATOM 1742 N N . LEU A 1 245 ? -19.844 2.821 26.339 1.00 94.25 245 LEU A N 1
ATOM 1743 C CA . LEU A 1 245 ? -19.499 1.583 25.621 1.00 94.25 245 LEU A CA 1
ATOM 1744 C C . LEU A 1 245 ? -19.433 0.347 26.535 1.00 94.25 245 LEU A C 1
ATOM 1746 O O . LEU A 1 245 ? -19.420 -0.788 26.054 1.00 94.25 245 LEU A O 1
ATOM 1750 N N . GLY A 1 246 ? -19.368 0.540 27.854 1.00 90.81 246 GLY A N 1
ATOM 1751 C CA . GLY A 1 246 ? -19.240 -0.539 28.828 1.00 90.81 246 GLY A CA 1
ATOM 1752 C C . GLY A 1 246 ? -18.005 -1.406 28.567 1.00 90.81 246 GLY A C 1
ATOM 1753 O O . GLY A 1 246 ? -16.866 -0.965 28.724 1.00 90.81 246 GLY A O 1
ATOM 1754 N N . HIS A 1 247 ? -18.234 -2.665 28.183 1.00 89.69 247 HIS A N 1
ATOM 1755 C CA . HIS A 1 247 ? -17.177 -3.639 27.890 1.00 89.69 247 HIS A CA 1
ATOM 1756 C C . HIS A 1 247 ? -16.796 -3.733 26.407 1.00 89.69 247 HIS A C 1
ATOM 1758 O O . HIS A 1 247 ? -15.882 -4.493 26.078 1.00 89.69 247 HIS A O 1
ATOM 1764 N N . ALA A 1 248 ? -17.477 -3.002 25.517 1.00 91.94 248 ALA A N 1
ATOM 1765 C CA . ALA A 1 248 ? -17.144 -3.003 24.098 1.00 91.94 248 ALA A CA 1
ATOM 1766 C C . ALA A 1 248 ? -15.727 -2.440 23.872 1.00 91.94 248 ALA A C 1
ATOM 1768 O O . ALA A 1 248 ? -15.309 -1.526 24.593 1.00 91.94 248 ALA A O 1
ATOM 1769 N N . PRO A 1 249 ? -14.958 -2.977 22.908 1.00 93.69 249 PRO A N 1
ATOM 1770 C CA . PRO A 1 249 ? -13.605 -2.510 22.656 1.00 93.69 249 PRO A CA 1
ATOM 1771 C C . PRO A 1 249 ? -13.608 -1.114 22.025 1.00 93.69 249 PRO A C 1
ATOM 1773 O O . PRO A 1 249 ? -14.431 -0.805 21.169 1.00 93.69 249 PRO A O 1
ATOM 1776 N N . TRP A 1 250 ? -12.651 -0.275 22.422 1.00 95.19 250 TRP A N 1
ATOM 1777 C CA . TRP A 1 250 ? -12.431 1.049 21.835 1.00 95.19 250 TRP A CA 1
ATOM 1778 C C . TRP A 1 250 ? -11.002 1.524 22.078 1.00 95.19 250 TRP A C 1
ATOM 1780 O O . TRP A 1 250 ? -10.356 1.106 23.042 1.00 95.19 250 TRP A O 1
ATOM 1790 N N . GLY A 1 251 ? -10.503 2.378 21.186 1.00 94.12 251 GLY A N 1
ATOM 1791 C CA . GLY A 1 251 ? -9.140 2.901 21.194 1.00 94.12 251 GLY A CA 1
ATOM 1792 C C . GLY A 1 251 ? -9.056 4.413 21.367 1.00 94.12 251 GLY A C 1
ATOM 1793 O O . GLY A 1 251 ? -10.057 5.124 21.430 1.00 94.12 251 GLY A O 1
ATOM 1794 N N . VAL A 1 252 ? -7.824 4.915 21.441 1.00 94.38 252 VAL A N 1
ATOM 1795 C CA . VAL A 1 252 ? -7.526 6.338 21.635 1.00 94.38 252 VAL A CA 1
ATOM 1796 C C . VAL A 1 252 ? -6.421 6.767 20.677 1.00 94.38 252 VAL A C 1
ATOM 1798 O O . VAL A 1 252 ? -5.413 6.077 20.534 1.00 94.38 252 VAL A O 1
ATOM 1801 N N . GLY A 1 253 ? -6.616 7.905 20.019 1.00 92.06 253 GLY A N 1
ATOM 1802 C CA . GLY A 1 253 ? -5.640 8.571 19.169 1.00 92.06 253 GLY A CA 1
ATOM 1803 C C . GLY A 1 253 ? -4.922 9.695 19.906 1.00 92.06 253 GLY A C 1
ATOM 1804 O O . GLY A 1 253 ? -5.563 10.636 20.378 1.00 92.06 253 GLY A O 1
ATOM 1805 N N . VAL A 1 254 ? -3.592 9.612 19.946 1.00 89.31 254 VAL A N 1
ATOM 1806 C CA . VAL A 1 254 ? -2.690 10.641 20.485 1.00 89.31 254 VAL A CA 1
ATOM 1807 C C . VAL A 1 254 ? -1.878 11.234 19.336 1.00 89.31 254 VAL A C 1
ATOM 1809 O O . VAL A 1 254 ? -1.349 10.498 18.501 1.00 89.31 254 VAL A O 1
ATOM 1812 N N . LEU A 1 255 ? -1.762 12.562 19.287 1.00 87.00 255 LEU A N 1
ATOM 1813 C CA . LEU A 1 255 ? -0.972 13.248 18.265 1.00 87.00 255 LEU A CA 1
ATOM 1814 C C . LEU A 1 255 ? 0.524 13.085 18.554 1.00 87.00 255 LEU A C 1
ATOM 1816 O O . LEU A 1 255 ? 1.029 13.574 19.562 1.00 87.00 255 LEU A O 1
ATOM 1820 N N . GLY A 1 256 ? 1.257 12.438 17.645 1.00 82.00 256 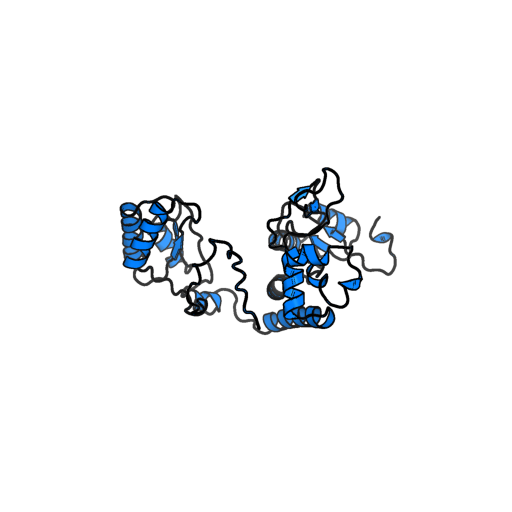GLY A N 1
ATOM 1821 C CA . GLY A 1 256 ? 2.700 12.211 17.811 1.00 82.00 256 GLY A CA 1
ATOM 1822 C C . GLY A 1 256 ? 3.535 13.498 17.876 1.00 82.00 256 GLY A C 1
ATOM 1823 O O . GLY A 1 256 ? 4.583 13.514 18.520 1.00 82.00 256 GLY A O 1
ATOM 1824 N N . PHE A 1 257 ? 3.047 14.578 17.258 1.00 83.69 257 PHE A N 1
ATOM 1825 C CA . PHE A 1 257 ? 3.696 15.893 17.216 1.00 83.69 257 PHE A CA 1
ATOM 1826 C C . PHE A 1 257 ? 3.277 16.838 18.352 1.00 83.69 257 PHE A C 1
ATOM 1828 O O . PHE A 1 257 ? 3.772 17.959 18.399 1.00 83.69 257 PHE A O 1
ATOM 1835 N N . ALA A 1 258 ? 2.356 16.434 19.234 1.00 84.50 258 ALA A N 1
ATOM 1836 C CA . ALA A 1 258 ? 1.976 17.270 20.369 1.00 84.50 258 ALA A CA 1
ATOM 1837 C C . ALA A 1 258 ? 3.153 17.457 21.341 1.00 84.50 258 ALA A C 1
ATOM 1839 O O . ALA A 1 258 ? 4.049 16.603 21.425 1.00 84.50 258 ALA A O 1
ATOM 1840 N N . ASP A 1 259 ? 3.117 18.562 22.088 1.00 90.31 259 ASP A N 1
ATOM 1841 C CA . ASP A 1 259 ? 4.102 18.864 23.125 1.00 90.31 259 ASP A CA 1
ATOM 1842 C C . ASP A 1 259 ? 4.205 17.720 24.141 1.00 90.31 259 ASP A C 1
ATOM 1844 O O . ASP A 1 259 ? 3.221 17.047 24.468 1.00 90.31 259 ASP A O 1
ATOM 1848 N N . GLU A 1 260 ? 5.418 17.481 24.643 1.00 91.69 260 GLU A N 1
ATOM 1849 C CA . GLU A 1 260 ? 5.709 16.326 25.502 1.00 91.69 260 GLU A CA 1
ATOM 1850 C C . GLU A 1 260 ? 4.884 16.334 26.793 1.00 91.69 260 GLU A C 1
ATOM 1852 O O . GLU A 1 260 ? 4.436 15.281 27.239 1.00 91.69 260 GLU A O 1
ATOM 1857 N N . GLU A 1 261 ? 4.611 17.518 27.344 1.00 91.62 261 GLU A N 1
ATOM 1858 C CA . GLU A 1 261 ? 3.769 17.691 28.530 1.00 91.62 261 GLU A CA 1
ATOM 1859 C C . GLU A 1 261 ? 2.318 17.253 28.274 1.00 91.62 261 GLU A C 1
ATOM 1861 O O . GLU A 1 261 ? 1.753 16.490 29.059 1.00 91.62 261 GLU A O 1
ATOM 1866 N N . ILE A 1 262 ? 1.742 17.647 27.131 1.00 91.19 262 ILE A N 1
ATOM 1867 C CA . ILE A 1 262 ? 0.384 17.251 26.731 1.00 91.19 262 ILE A CA 1
ATOM 1868 C C . ILE A 1 262 ? 0.318 15.736 26.536 1.00 91.19 262 ILE A C 1
ATOM 1870 O O . ILE A 1 262 ? -0.569 15.077 27.079 1.00 91.19 262 ILE A O 1
ATOM 1874 N N . LYS A 1 263 ? 1.277 15.156 25.805 1.00 91.12 263 LYS A N 1
ATOM 1875 C CA . LYS A 1 263 ? 1.314 13.703 25.578 1.00 91.12 263 LYS A CA 1
ATOM 1876 C C . LYS A 1 263 ? 1.480 12.934 26.884 1.00 91.12 263 LYS A C 1
ATOM 1878 O O . LYS A 1 263 ? 0.803 11.926 27.075 1.00 91.12 263 LYS A O 1
ATOM 1883 N N . ALA A 1 264 ? 2.357 13.384 27.781 1.00 92.12 264 ALA A N 1
ATOM 1884 C CA . ALA A 1 264 ? 2.572 12.739 29.071 1.00 92.12 264 ALA A CA 1
ATOM 1885 C C . ALA A 1 264 ? 1.282 12.724 29.902 1.00 92.12 264 ALA A C 1
ATOM 1887 O O . ALA A 1 264 ? 0.878 11.656 30.365 1.00 92.12 264 ALA A O 1
ATOM 1888 N N . ALA A 1 265 ? 0.598 13.868 29.991 1.00 92.56 265 ALA A N 1
ATOM 1889 C CA . ALA A 1 265 ? -0.683 13.999 30.676 1.00 92.56 265 ALA A CA 1
ATOM 1890 C C . ALA A 1 265 ? -1.769 13.093 30.066 1.00 92.56 265 ALA A C 1
ATOM 1892 O O . ALA A 1 265 ? -2.470 12.380 30.783 1.00 92.56 265 ALA A O 1
ATOM 1893 N N . GLN A 1 266 ? -1.884 13.058 28.734 1.00 92.69 266 GLN A N 1
ATOM 1894 C CA . GLN A 1 266 ? -2.828 12.177 28.039 1.00 92.69 266 GLN A CA 1
ATOM 1895 C C . GLN A 1 266 ? -2.535 10.696 28.320 1.00 92.69 266 GLN A C 1
ATOM 1897 O O . GLN A 1 266 ? -3.437 9.924 28.646 1.00 92.69 266 GLN A O 1
ATOM 1902 N N . LEU A 1 267 ? -1.267 10.289 28.218 1.00 93.12 267 LEU A N 1
ATOM 1903 C CA . LEU A 1 267 ? -0.848 8.903 28.421 1.00 93.12 267 LEU A CA 1
ATOM 1904 C C . LEU A 1 267 ? -1.026 8.438 29.868 1.00 93.12 267 LEU A C 1
ATOM 1906 O O . LEU A 1 267 ? -1.306 7.259 30.084 1.00 93.12 267 LEU A O 1
ATOM 1910 N N . GLU A 1 268 ? -0.863 9.325 30.847 1.00 94.69 268 GLU A N 1
ATOM 1911 C CA . GLU A 1 268 ? -1.146 9.032 32.252 1.00 94.69 268 GLU A CA 1
ATOM 1912 C C . GLU A 1 268 ? -2.622 8.670 32.444 1.00 94.69 268 GLU A C 1
ATOM 1914 O O . GLU A 1 268 ? -2.930 7.560 32.883 1.00 94.69 268 GLU A O 1
ATOM 1919 N N . VAL A 1 269 ? -3.533 9.524 31.972 1.00 94.94 269 VAL A N 1
ATOM 1920 C CA . VAL A 1 269 ? -4.978 9.274 32.061 1.00 94.94 269 VAL A CA 1
ATOM 1921 C C . VAL A 1 269 ? -5.385 8.005 31.297 1.00 94.94 269 VAL A C 1
ATOM 1923 O O . VAL A 1 269 ? -6.159 7.190 31.803 1.00 94.94 269 VAL A O 1
ATOM 1926 N N . VAL A 1 270 ? -4.829 7.770 30.102 1.00 93.50 270 VAL A N 1
ATOM 1927 C CA . VAL A 1 270 ? -5.088 6.542 29.324 1.00 93.50 270 VAL A CA 1
ATOM 1928 C C . VAL A 1 270 ? -4.658 5.285 30.095 1.00 93.50 270 VAL A C 1
ATOM 1930 O O . VAL A 1 270 ? -5.358 4.270 30.057 1.00 93.50 270 VAL A O 1
ATOM 1933 N N . ARG A 1 271 ? -3.531 5.328 30.820 1.00 93.06 271 ARG A N 1
ATOM 1934 C CA . ARG A 1 271 ? -3.034 4.197 31.631 1.00 93.06 271 ARG A CA 1
ATOM 1935 C C . ARG A 1 271 ? -3.879 3.928 32.872 1.00 93.06 271 ARG A C 1
ATOM 1937 O O . ARG A 1 271 ? -3.918 2.778 33.321 1.00 93.06 271 ARG A O 1
ATOM 1944 N N . GLU A 1 272 ? -4.516 4.956 33.420 1.00 92.38 272 GLU A N 1
ATOM 1945 C CA . GLU A 1 272 ? -5.451 4.822 34.534 1.00 92.38 272 GLU A CA 1
ATOM 1946 C C . GLU A 1 272 ? -6.777 4.207 34.086 1.00 92.38 272 GLU A C 1
ATOM 1948 O O . GLU A 1 272 ? -7.209 3.207 34.655 1.00 92.38 272 GLU A O 1
ATOM 1953 N N . ILE A 1 273 ? -7.395 4.767 33.040 1.00 90.88 273 ILE A N 1
ATOM 1954 C CA . ILE A 1 273 ? -8.719 4.339 32.564 1.00 90.88 273 ILE A CA 1
ATOM 1955 C C . ILE A 1 273 ? -8.655 2.979 31.866 1.00 90.88 273 ILE A C 1
ATOM 1957 O O . ILE A 1 273 ? -9.588 2.190 31.989 1.00 90.88 273 ILE A O 1
ATOM 1961 N N . ARG A 1 274 ? -7.548 2.692 31.167 1.00 88.06 274 ARG A N 1
ATOM 1962 C CA . ARG A 1 274 ? -7.304 1.450 30.416 1.00 88.06 274 ARG A CA 1
ATOM 1963 C C . ARG A 1 274 ? -8.452 1.112 29.458 1.00 88.06 274 ARG A C 1
ATOM 1965 O O . ARG A 1 274 ? -9.163 0.134 29.697 1.00 88.06 274 ARG A O 1
ATOM 1972 N N . PRO A 1 275 ? -8.613 1.879 28.360 1.00 83.50 275 PRO A N 1
ATOM 1973 C CA . PRO A 1 275 ? -9.546 1.520 27.300 1.00 83.50 275 PRO A CA 1
ATOM 1974 C C . PRO A 1 275 ? -9.377 0.036 26.942 1.00 83.50 275 PRO A C 1
ATOM 1976 O O . PRO A 1 275 ? -8.230 -0.401 26.761 1.00 83.50 275 PRO A O 1
ATOM 1979 N N . PRO A 1 276 ? -10.466 -0.750 26.867 1.00 76.50 276 PRO A N 1
ATOM 1980 C CA . PRO A 1 276 ? -10.447 -2.174 26.572 1.00 76.50 276 PRO A CA 1
ATOM 1981 C C . PRO A 1 276 ? -10.116 -2.405 25.093 1.00 76.50 276 PRO A C 1
ATOM 1983 O O . PRO A 1 276 ? -10.846 -3.050 24.351 1.00 76.50 276 PRO A O 1
ATOM 1986 N N . THR A 1 277 ? -8.976 -1.900 24.631 1.00 60.00 277 THR A N 1
ATOM 1987 C CA . THR A 1 277 ? -8.376 -2.402 23.407 1.00 60.00 277 THR A CA 1
ATOM 1988 C C . THR A 1 277 ? -7.889 -3.807 23.716 1.00 60.00 277 THR A C 1
ATOM 1990 O O . THR A 1 277 ? -6.949 -4.012 24.490 1.00 60.00 277 THR A O 1
ATOM 1993 N N . ARG A 1 278 ? -8.484 -4.817 23.082 1.00 47.03 278 ARG A N 1
ATOM 1994 C CA . ARG A 1 278 ? -7.780 -6.085 22.918 1.00 47.03 278 ARG A CA 1
ATOM 1995 C C . ARG A 1 278 ? -6.706 -5.853 21.859 1.00 47.03 278 ARG A C 1
ATOM 1997 O O . ARG A 1 278 ? -6.796 -6.352 20.749 1.00 47.03 278 ARG A O 1
ATOM 2004 N N . SER A 1 279 ? -5.674 -5.072 22.196 1.00 35.84 279 SER A N 1
ATOM 2005 C CA . SER A 1 279 ? -4.410 -5.160 21.478 1.00 35.84 279 SER A CA 1
ATOM 2006 C C . SER A 1 279 ? -4.009 -6.621 21.595 1.00 35.84 279 SER A C 1
ATOM 2008 O O . SER A 1 279 ? -3.748 -7.119 22.696 1.00 35.84 279 SER A O 1
ATOM 2010 N N . SER A 1 280 ? -4.083 -7.352 20.483 1.00 30.14 280 SER A N 1
ATOM 2011 C CA . SER A 1 280 ? -3.559 -8.701 20.405 1.00 30.14 280 SER A CA 1
ATOM 2012 C C . SER A 1 280 ? -2.196 -8.683 21.083 1.00 30.14 280 SER A C 1
ATOM 2014 O O . SER A 1 280 ? -1.309 -7.918 20.700 1.00 30.14 280 SER A O 1
ATOM 2016 N N . ARG A 1 281 ? -2.032 -9.509 22.112 1.00 26.06 281 ARG A N 1
ATOM 2017 C CA . ARG A 1 281 ? -0.795 -9.701 22.878 1.00 26.06 281 ARG A CA 1
ATOM 2018 C C . ARG A 1 281 ? 0.294 -10.390 22.025 1.00 26.06 281 ARG A C 1
ATOM 2020 O O . ARG A 1 281 ? 1.053 -11.208 22.525 1.00 26.06 281 ARG A O 1
ATOM 2027 N N . ALA A 1 282 ? 0.344 -10.058 20.736 1.00 27.48 282 ALA A N 1
ATOM 2028 C CA . ALA A 1 282 ? 1.145 -10.612 19.659 1.00 27.48 282 ALA A CA 1
ATOM 2029 C C . ALA A 1 282 ? 1.760 -9.484 18.800 1.00 27.48 282 ALA A C 1
ATOM 2031 O O . ALA A 1 282 ? 1.796 -9.589 17.585 1.00 27.48 282 ALA A O 1
ATOM 2032 N N . ALA A 1 283 ? 2.221 -8.382 19.405 1.00 26.58 283 ALA A N 1
ATOM 2033 C CA . ALA A 1 283 ? 3.074 -7.400 18.711 1.00 26.58 283 ALA A CA 1
ATOM 2034 C C . ALA A 1 283 ? 3.947 -6.534 19.642 1.00 26.58 283 ALA A C 1
ATOM 2036 O O . ALA A 1 283 ? 4.454 -5.498 19.227 1.00 26.58 283 ALA A O 1
ATOM 2037 N N . VAL A 1 284 ? 4.175 -6.948 20.894 1.00 25.20 284 VAL A N 1
ATOM 2038 C CA . VAL A 1 284 ? 5.268 -6.383 21.701 1.00 25.20 284 VAL A CA 1
ATOM 2039 C C . VAL A 1 284 ? 6.282 -7.498 21.919 1.00 25.20 284 VAL A C 1
ATOM 2041 O O . VAL A 1 284 ? 6.088 -8.330 22.812 1.00 25.20 284 VAL A O 1
ATOM 2044 N N . PRO A 1 285 ? 7.368 -7.566 21.128 1.00 23.47 285 PRO A N 1
ATOM 2045 C CA . PRO A 1 285 ? 8.522 -8.344 21.533 1.00 23.47 285 PRO A CA 1
ATOM 2046 C C . PRO A 1 285 ? 8.925 -7.830 22.915 1.00 23.47 285 PRO A C 1
ATOM 2048 O O . PRO A 1 285 ? 9.158 -6.633 23.090 1.00 23.47 285 PRO A O 1
ATOM 2051 N N . ARG A 1 286 ? 9.020 -8.714 23.913 1.00 24.72 286 ARG A N 1
ATOM 2052 C CA . ARG A 1 286 ? 9.747 -8.414 25.153 1.00 24.72 286 ARG A CA 1
ATOM 2053 C C . ARG A 1 286 ? 11.219 -8.199 24.790 1.00 24.72 286 ARG A C 1
ATOM 2055 O O . ARG A 1 286 ? 12.051 -9.079 24.977 1.00 24.72 286 ARG A O 1
ATOM 2062 N N . ARG A 1 287 ? 11.556 -7.025 24.265 1.00 25.22 287 ARG A N 1
ATOM 2063 C CA . ARG A 1 287 ? 12.913 -6.497 24.234 1.00 25.22 287 ARG A CA 1
ATOM 2064 C C . ARG A 1 287 ? 12.912 -5.223 25.059 1.00 25.22 287 ARG A C 1
ATOM 2066 O O . ARG A 1 287 ? 12.150 -4.295 24.818 1.00 25.22 287 ARG A O 1
ATOM 2073 N N . ARG A 1 288 ? 13.734 -5.255 26.108 1.00 23.94 288 ARG A N 1
ATOM 2074 C CA . ARG A 1 288 ? 14.022 -4.128 26.996 1.00 23.94 288 ARG A CA 1
ATOM 2075 C C . ARG A 1 288 ? 14.327 -2.884 26.152 1.00 23.94 288 ARG A C 1
ATOM 2077 O O . ARG A 1 288 ? 15.068 -3.033 25.186 1.00 23.94 288 ARG A O 1
ATOM 2084 N N . PRO A 1 289 ? 13.861 -1.681 26.506 1.00 25.09 289 PRO A N 1
ATOM 2085 C CA . PRO A 1 289 ? 14.203 -0.494 25.739 1.00 25.09 289 PRO A CA 1
ATOM 2086 C C . PRO A 1 289 ? 15.687 -0.148 25.940 1.00 25.09 289 PRO A C 1
ATOM 2088 O O . PRO A 1 289 ? 16.108 0.210 27.039 1.00 25.09 289 PRO A O 1
ATOM 2091 N N . HIS A 1 290 ? 16.499 -0.268 24.893 1.00 24.59 290 HIS A N 1
ATOM 2092 C CA . HIS A 1 290 ? 17.858 0.278 24.851 1.00 24.59 290 HIS A CA 1
ATOM 2093 C C . HIS A 1 290 ? 17.777 1.718 24.320 1.00 24.59 290 HIS A C 1
ATOM 2095 O O . HIS A 1 290 ? 18.155 1.994 23.192 1.00 24.59 290 HIS A O 1
ATOM 2101 N N . TRP A 1 291 ? 17.245 2.647 25.123 1.00 22.31 291 TRP A N 1
ATOM 2102 C CA . TRP A 1 291 ? 17.247 4.089 24.807 1.00 22.31 291 TRP A CA 1
ATOM 2103 C C . TRP A 1 291 ? 18.331 4.876 25.560 1.00 22.31 291 TRP A C 1
ATOM 2105 O O . TRP A 1 291 ? 18.277 6.095 25.655 1.00 22.31 291 TRP A O 1
ATOM 2115 N N . ARG A 1 292 ? 19.376 4.216 26.074 1.00 24.53 292 ARG A N 1
ATOM 2116 C CA . ARG A 1 292 ? 20.528 4.904 26.681 1.00 24.53 292 ARG A CA 1
ATOM 2117 C C . ARG A 1 292 ? 21.836 4.454 26.042 1.00 24.53 292 ARG A C 1
ATOM 2119 O O . ARG A 1 292 ? 22.375 3.433 26.455 1.00 24.53 292 ARG A O 1
ATOM 2126 N N . ARG A 1 293 ? 22.324 5.234 25.069 1.00 24.42 293 ARG A N 1
ATOM 2127 C CA . ARG A 1 293 ? 23.741 5.594 24.805 1.00 24.42 293 ARG A CA 1
ATOM 2128 C C . ARG A 1 293 ? 23.898 6.107 23.367 1.00 24.42 293 ARG A C 1
ATOM 2130 O O . ARG A 1 293 ? 24.386 5.401 22.501 1.00 24.42 293 ARG A O 1
ATOM 2137 N N . TRP A 1 294 ? 23.517 7.360 23.149 1.00 24.70 294 TRP A N 1
ATOM 2138 C CA . TRP A 1 294 ? 24.055 8.191 22.069 1.00 24.70 294 TRP A CA 1
ATOM 2139 C C . TRP A 1 294 ? 24.386 9.557 22.666 1.00 24.70 294 TRP A C 1
ATOM 2141 O O . TRP A 1 294 ? 23.641 10.515 22.526 1.00 24.70 294 TRP A O 1
ATOM 2151 N N . ALA A 1 295 ? 25.469 9.598 23.442 1.00 24.27 295 ALA A N 1
ATOM 2152 C CA . ALA A 1 295 ? 26.180 10.819 23.799 1.00 24.27 295 ALA A CA 1
ATOM 2153 C C . ALA A 1 295 ? 27.583 10.435 24.297 1.00 24.27 295 ALA A C 1
ATOM 2155 O O . ALA A 1 295 ? 27.710 9.603 25.198 1.00 24.27 295 ALA A O 1
ATOM 2156 N N . SER A 1 296 ? 28.585 11.081 23.697 1.00 26.50 296 SER A N 1
ATOM 2157 C CA . SER A 1 296 ? 30.021 11.115 24.026 1.00 26.50 296 SER A CA 1
ATOM 2158 C C . SER A 1 296 ? 30.947 10.170 23.227 1.00 26.50 296 SER A C 1
ATOM 2160 O O . SER A 1 296 ? 30.790 8.949 23.292 1.00 26.50 296 SER A O 1
ATOM 2162 N N . PRO A 1 297 ? 31.946 10.722 22.501 1.00 26.70 297 PRO A N 1
ATOM 2163 C CA . PRO A 1 297 ? 32.964 9.949 21.790 1.00 26.70 297 PRO A CA 1
ATOM 2164 C C . PRO A 1 297 ? 33.988 9.355 22.775 1.00 26.70 297 PRO A C 1
ATOM 2166 O O . PRO A 1 297 ? 34.255 9.962 23.816 1.00 26.70 297 PRO A O 1
ATOM 2169 N N . PRO A 1 298 ? 34.601 8.195 22.480 1.00 28.77 298 PRO A N 1
ATOM 2170 C CA . PRO A 1 298 ? 35.662 7.664 23.320 1.00 28.77 298 PRO A CA 1
ATOM 2171 C C . PRO A 1 298 ? 36.946 8.480 23.123 1.00 28.77 298 PRO A C 1
ATOM 2173 O O . PRO A 1 298 ? 37.491 8.577 22.025 1.00 28.77 298 PRO A O 1
ATOM 2176 N N . SER A 1 299 ? 37.444 9.053 24.216 1.00 27.72 299 SER A N 1
ATOM 2177 C CA . SER A 1 299 ? 38.792 9.595 24.312 1.00 27.72 299 SER A CA 1
ATOM 2178 C C . SER A 1 299 ? 39.817 8.460 24.200 1.00 27.72 299 SER A C 1
ATOM 2180 O O . SER A 1 299 ? 39.894 7.566 25.044 1.00 27.72 299 SER A O 1
ATOM 2182 N N . CYS A 1 300 ? 40.632 8.497 23.145 1.00 24.41 300 CYS A N 1
ATOM 2183 C CA . CYS A 1 300 ? 41.823 7.663 23.020 1.00 24.41 300 CYS A CA 1
ATOM 2184 C C . CYS A 1 300 ? 42.809 8.004 24.145 1.00 24.41 300 CYS A C 1
ATOM 2186 O O . CYS A 1 300 ? 43.444 9.055 24.132 1.00 24.41 300 CYS A O 1
ATOM 2188 N N . THR A 1 301 ? 42.978 7.094 25.103 1.00 28.84 301 THR A N 1
ATOM 2189 C CA . THR A 1 301 ? 44.121 7.095 26.022 1.00 28.84 301 THR A CA 1
ATOM 2190 C C . THR A 1 301 ? 45.008 5.897 25.701 1.00 28.84 301 THR A C 1
ATOM 2192 O O . THR A 1 301 ? 44.750 4.766 26.103 1.00 28.84 301 THR A O 1
ATOM 2195 N N . CYS A 1 302 ? 46.083 6.159 24.953 1.00 27.86 302 CYS A N 1
ATOM 2196 C CA . CYS A 1 302 ? 47.198 5.234 24.779 1.00 27.86 302 CYS A CA 1
ATOM 2197 C C . CYS A 1 302 ? 47.864 4.969 26.136 1.00 27.86 302 CYS A C 1
ATOM 2199 O O . CYS A 1 302 ? 48.603 5.810 26.648 1.00 27.86 302 CYS A O 1
ATOM 2201 N N . ARG A 1 303 ? 47.661 3.778 26.710 1.00 28.89 303 ARG A N 1
ATOM 2202 C CA . ARG A 1 303 ? 48.570 3.242 27.731 1.00 28.89 303 ARG A CA 1
ATOM 2203 C C . ARG A 1 303 ? 49.736 2.547 27.040 1.00 28.89 303 ARG A C 1
ATOM 2205 O O . ARG A 1 303 ? 49.582 1.462 26.491 1.00 28.89 303 ARG A O 1
ATOM 2212 N N . ARG A 1 304 ? 50.914 3.165 27.143 1.00 30.73 304 ARG A N 1
ATOM 2213 C CA . ARG A 1 304 ? 52.206 2.483 27.026 1.00 30.73 304 ARG A CA 1
ATOM 2214 C C . ARG A 1 304 ? 52.254 1.337 28.045 1.00 30.73 304 ARG A C 1
ATOM 2216 O O . ARG A 1 304 ? 52.023 1.564 29.232 1.00 30.73 304 ARG A O 1
ATOM 2223 N N . ARG A 1 305 ? 52.600 0.133 27.598 1.00 31.44 305 ARG A N 1
ATOM 2224 C CA . ARG A 1 305 ? 53.272 -0.871 28.429 1.00 31.44 305 ARG A CA 1
ATOM 2225 C C . ARG A 1 305 ? 54.579 -1.198 27.730 1.00 31.44 305 ARG A C 1
ATOM 2227 O O . ARG A 1 305 ? 54.562 -1.636 26.587 1.00 31.44 305 ARG A O 1
ATOM 2234 N N . GLY A 1 306 ? 55.675 -0.873 28.402 1.00 32.31 306 GLY A N 1
ATOM 2235 C CA . GLY A 1 306 ? 57.000 -1.316 28.014 1.00 32.31 306 GLY A CA 1
ATOM 2236 C C . GLY A 1 306 ? 57.256 -2.730 28.517 1.00 32.31 306 GLY A C 1
ATOM 2237 O O . GLY A 1 306 ? 56.808 -3.096 29.606 1.00 32.31 306 GLY A O 1
ATOM 2238 N N . SER A 1 307 ? 57.989 -3.464 27.697 1.00 32.97 307 SER A N 1
ATOM 2239 C CA . SER A 1 307 ? 59.166 -4.259 28.043 1.00 32.97 307 SER A CA 1
ATOM 2240 C C . SER A 1 307 ? 59.966 -4.389 26.759 1.00 32.97 307 SER A C 1
ATOM 2242 O O . SER A 1 307 ? 59.329 -4.819 25.769 1.00 32.97 307 SER A O 1
#

InterPro domains:
  IPR013785 Aldolase-type TIM barrel [G3DSA:3.20.20.70] (6-139)
  IPR013785 Aldolase-type TIM barrel [G3DSA:3.20.20.70] (187-296)

Secondary structure (DSSP, 8-state):
--GGGSTTS--EEEESSHHHHHHHHHTT-SEEEEE-TTSSEE--SS-HHHHHHHHHH-SS--S-EEEESS--HHHHHHHHHTT--EEE--GGGTTSHHHHTTSPTTHHHHHHT--STTEEEETTEEEEPPTTPPTTPPPP---GGGGHHHHHHHHHSSHHHHHHHHHHHHHHHHHT---SSSTTSHHHHHHTSSSS-B----TTTSS-HHHHHHHHHTT-B-EEE-TT--HHHHHHHHHHHHHHHTTS--EEE--TTS-HHHHHHHHHHHHHH-------SSS-----------S-PPP--------

Sequence (307 aa):
MHPGDFPGHRVLVEVTGHEQALRALSAGAHGLIARGHEAGGPVGELGTFVLVQQLLADRELDLPVWACGGAGPHTAAAVVAGGGAGVVLDTQLALLTEAEAGLPAGTSVLLTGLDGSETTVENGRRVVRRRGAPDGAPAPEIGQDGFLAARFHERWGTVHAAVRGVRDAVLDALKSAGPALGPDSAGSRALGTELPVVQGPMTRVSDQAAFAAEVSGHGALPFIALALSGAEQTRTVLERTRDALGHAPWGVGVLGFADEEIKAAQLEVVREIRPPTRSSRAAVPRRRPHWRRWASPPSCTCRRRGS

pLDDT: mean 86.46, std 20.32, range [22.31, 98.69]

Radius of gyration: 25.12 Å; chains: 1; bounding box: 82×42×69 Å